Protein AF-A0A9P8SM44-F1 (afdb_monomer)

pLDDT: mean 72.27, std 15.94, range [39.41, 93.81]

Mean predicted aligned error: 20.96 Å

Solvent-accessible surface area (backbone atoms only — not comparable to full-atom values): 11708 Å² total; per-residue (Å²): 142,80,70,72,60,56,58,54,51,53,53,52,49,52,53,52,52,52,53,52,50,54,50,50,52,51,52,47,51,49,49,56,64,69,67,49,79,68,70,59,75,75,73,80,43,53,74,69,57,48,45,64,76,68,49,76,73,71,86,83,66,94,47,64,65,60,56,51,51,53,52,51,51,51,51,50,52,52,50,51,50,52,50,49,52,61,70,66,43,80,71,84,71,70,77,82,49,70,68,54,56,56,47,49,53,53,51,53,51,52,27,51,55,40,27,52,56,47,48,52,54,40,51,47,53,36,57,37,65,68,80,53,87,62,55,82,67,48,57,83,71,60,79,81,81,48,72,50,50,52,50,23,47,59,78,45,48,84,75,42,81,56,96,85,60,88,34,68,17,48,54,52,52,52,52,52,52,55,50,55,61,53,55,77,69,54,77,79,80,77,79,78,78,77,129

Sequence (195 aa):
MNTAKGVKDTKMEMRRKAGEIAKLMKKQLTKETLGKDIPAITESITPDMARVLHHGTPENSDNKTFQRAQQCLTSLQDLVRSYEILNQGSINTQEPTRTHWDQDEANLRALNESAMGVAFRILNGIVMPHANNGLVEDRAKTDGSSDIDTMATELLAEAKPQRGDVTWGMTARDIFRVLSGTVGLLPEAQQKSHG

Foldseek 3Di:
DDPVVVVVVVVVVVVVVVVVVVVVVVVVVCCVVVVDPVPDVVVVQPPVNVCVVPDPDPPDDPPPVVVVVVVVVVVVVVVVVVVVCVVPPPPPPDDDDVVNVVVVVVLVVLLVVLLVVLVVVQVCCQQAPPPCPPCNPCVVPPDDDDVSNVVSCVVCVVSHDDDPDDGPNNVVVVVVVVVVVVVVVDDDPPPPPDD

Structure (mmCIF, N/CA/C/O backbone):
data_AF-A0A9P8SM44-F1
#
_entry.id   AF-A0A9P8SM44-F1
#
loop_
_atom_site.group_PDB
_atom_site.id
_atom_site.type_symbol
_atom_site.label_atom_id
_atom_site.label_alt_id
_atom_site.label_comp_id
_atom_site.label_asym_id
_atom_site.label_entity_id
_atom_site.label_seq_id
_atom_site.pdbx_PDB_ins_code
_atom_site.Cartn_x
_atom_site.Cartn_y
_atom_site.Cartn_z
_atom_site.occupancy
_atom_site.B_iso_or_equiv
_atom_site.auth_seq_id
_atom_site.auth_comp_id
_atom_site.auth_asym_id
_atom_site.auth_atom_id
_atom_site.pdbx_PDB_model_num
ATOM 1 N N . MET A 1 1 ? 22.361 29.263 23.467 1.00 44.78 1 MET A N 1
ATOM 2 C CA . MET A 1 1 ? 21.159 29.539 24.291 1.00 44.78 1 MET A CA 1
ATOM 3 C C . MET A 1 1 ? 19.953 29.745 23.366 1.00 44.78 1 MET A C 1
ATOM 5 O O . MET A 1 1 ? 20.124 30.407 22.355 1.00 44.78 1 MET A O 1
ATOM 9 N N . ASN A 1 2 ? 18.777 29.199 23.733 1.00 46.44 2 ASN A N 1
ATOM 10 C CA . ASN A 1 2 ? 17.406 29.571 23.293 1.00 46.44 2 ASN A CA 1
ATOM 11 C C . ASN A 1 2 ? 16.624 28.793 22.195 1.00 46.44 2 ASN A C 1
ATOM 13 O O . ASN A 1 2 ? 15.627 29.322 21.720 1.00 46.44 2 ASN A O 1
ATOM 17 N N . THR A 1 3 ? 16.912 27.528 21.864 1.00 51.56 3 THR A N 1
ATOM 18 C CA . THR A 1 3 ? 15.988 26.710 21.020 1.00 51.56 3 THR A CA 1
ATOM 19 C C . THR A 1 3 ? 14.999 25.845 21.818 1.00 51.56 3 THR A C 1
ATOM 21 O O . THR A 1 3 ? 13.902 25.554 21.348 1.00 51.56 3 THR A O 1
ATOM 24 N N . ALA A 1 4 ? 15.322 25.494 23.068 1.00 53.66 4 ALA A N 1
ATOM 25 C CA . ALA A 1 4 ? 14.487 24.627 23.911 1.00 53.66 4 ALA A CA 1
ATOM 26 C C . ALA A 1 4 ? 13.224 25.306 24.491 1.00 53.66 4 ALA A C 1
ATOM 28 O O . ALA A 1 4 ? 12.281 24.612 24.873 1.00 53.66 4 ALA A O 1
ATOM 29 N N . LYS A 1 5 ? 13.177 26.648 24.548 1.00 55.47 5 LYS A N 1
ATOM 30 C CA . LYS A 1 5 ? 11.982 27.390 25.002 1.00 55.47 5 LYS A CA 1
ATOM 31 C C . LYS A 1 5 ? 10.835 27.287 23.986 1.00 55.47 5 LYS A C 1
ATOM 33 O O . LYS A 1 5 ? 9.723 26.956 24.376 1.00 55.47 5 LYS A O 1
ATOM 38 N N . GLY A 1 6 ? 11.132 27.418 22.689 1.00 68.94 6 GLY A N 1
ATOM 39 C CA . GLY A 1 6 ? 10.116 27.396 21.630 1.00 68.94 6 GLY A CA 1
ATOM 40 C C . GLY A 1 6 ? 9.327 26.086 21.559 1.00 68.94 6 GLY A C 1
ATOM 41 O O . GLY A 1 6 ? 8.103 26.111 21.551 1.00 68.94 6 GLY A O 1
ATOM 42 N N . VAL A 1 7 ? 10.003 24.932 21.605 1.00 71.69 7 VAL A N 1
ATOM 43 C CA . VAL A 1 7 ? 9.341 23.614 21.502 1.00 71.69 7 VAL A CA 1
ATOM 44 C C . VAL A 1 7 ? 8.398 23.349 22.681 1.00 71.69 7 VAL A C 1
ATOM 46 O O . VAL A 1 7 ? 7.312 22.790 22.507 1.00 71.69 7 VAL A O 1
ATOM 49 N N . LYS A 1 8 ? 8.789 23.763 23.894 1.00 78.94 8 LYS A N 1
ATOM 50 C CA . LYS A 1 8 ? 7.963 23.601 25.097 1.00 78.94 8 LYS A CA 1
ATOM 51 C C . LYS A 1 8 ? 6.698 24.457 25.019 1.00 78.94 8 LYS A C 1
ATOM 53 O O . LYS A 1 8 ? 5.621 23.969 25.365 1.00 78.94 8 LYS A O 1
ATOM 58 N N . ASP A 1 9 ? 6.828 25.678 24.514 1.00 79.12 9 ASP A N 1
ATOM 59 C CA . ASP A 1 9 ? 5.716 26.611 24.356 1.00 79.12 9 ASP A CA 1
ATOM 60 C C . ASP A 1 9 ? 4.758 26.139 23.248 1.00 79.12 9 ASP A C 1
ATOM 62 O O . ASP A 1 9 ? 3.546 26.086 23.461 1.00 79.12 9 ASP A O 1
ATOM 66 N N . THR A 1 10 ? 5.281 25.648 22.117 1.00 78.50 10 THR A N 1
ATOM 67 C CA . THR A 1 10 ? 4.465 25.053 21.042 1.00 78.50 10 THR A CA 1
ATOM 68 C C . THR A 1 10 ? 3.689 23.826 21.524 1.00 78.50 10 THR A C 1
ATOM 70 O O . THR A 1 10 ? 2.500 23.690 21.238 1.00 78.50 10 THR A O 1
ATOM 73 N N . LYS A 1 11 ? 4.321 22.945 22.310 1.00 81.31 11 LYS A N 1
ATOM 74 C CA . LYS A 1 11 ? 3.656 21.768 22.891 1.00 81.31 11 LYS A CA 1
ATOM 75 C C . LYS A 1 11 ? 2.534 22.157 23.857 1.00 81.31 11 LYS A C 1
ATOM 77 O O . LYS A 1 11 ? 1.502 21.485 23.901 1.00 81.31 11 LYS A O 1
ATOM 82 N N . MET A 1 12 ? 2.732 23.213 24.644 1.00 85.56 12 MET A N 1
ATOM 83 C CA . MET A 1 12 ? 1.716 23.710 25.572 1.00 85.56 12 MET A CA 1
ATOM 84 C C . MET A 1 12 ? 0.522 24.301 24.815 1.00 85.56 12 MET A C 1
ATOM 86 O O . MET A 1 12 ? -0.622 23.988 25.142 1.00 85.56 12 MET A O 1
ATOM 90 N N . GLU A 1 13 ? 0.787 25.058 23.752 1.00 84.19 13 GLU A N 1
ATOM 91 C CA . GLU A 1 13 ? -0.248 25.641 22.900 1.00 84.19 13 GLU A CA 1
ATOM 92 C C . GLU A 1 13 ? -1.048 24.571 22.144 1.00 84.19 13 GLU A C 1
ATOM 94 O O . GLU A 1 13 ? -2.277 24.626 22.110 1.00 84.19 13 GLU A O 1
ATOM 99 N N . MET A 1 14 ? -0.387 23.535 21.615 1.00 82.12 14 MET A N 1
ATOM 100 C CA . MET A 1 14 ? -1.076 22.399 20.990 1.00 82.12 14 MET A CA 1
ATOM 101 C C . MET A 1 14 ? -2.004 21.682 21.976 1.00 82.12 14 MET A C 1
ATOM 103 O O . MET A 1 14 ? -3.148 21.384 21.637 1.00 82.12 14 MET A O 1
ATOM 107 N N . ARG A 1 15 ? -1.556 21.453 23.218 1.00 84.88 15 ARG A N 1
ATOM 108 C CA . ARG A 1 15 ? -2.396 20.846 24.266 1.00 84.88 15 ARG A CA 1
ATOM 109 C C . ARG A 1 15 ? -3.587 21.723 24.635 1.00 84.88 15 ARG A C 1
ATOM 111 O O . ARG A 1 15 ? -4.684 21.204 24.827 1.00 84.88 15 ARG A O 1
ATOM 118 N N . ARG A 1 16 ? -3.385 23.041 24.708 1.00 88.62 16 ARG A N 1
ATOM 119 C CA . ARG A 1 16 ? -4.457 24.006 24.972 1.00 88.62 16 ARG A CA 1
ATOM 120 C C . ARG A 1 16 ? -5.516 23.950 23.870 1.00 88.62 16 ARG A C 1
ATOM 122 O O . ARG A 1 16 ? -6.691 23.765 24.176 1.00 88.62 16 ARG A O 1
ATOM 129 N N . LYS A 1 17 ? -5.094 24.009 22.602 1.00 85.88 17 LYS A N 1
ATOM 130 C CA . LYS A 1 17 ? -5.992 23.913 21.441 1.00 85.88 17 LYS A CA 1
ATOM 131 C C . LYS A 1 17 ? -6.727 22.575 21.376 1.00 85.88 17 LYS A C 1
ATOM 133 O O . LYS A 1 17 ? -7.930 22.563 21.141 1.00 85.88 17 LYS A O 1
ATOM 138 N N . ALA A 1 18 ? -6.046 21.462 21.651 1.00 83.50 18 ALA A N 1
ATOM 139 C CA . ALA A 1 18 ? -6.680 20.145 21.713 1.00 83.50 18 ALA A CA 1
ATOM 140 C C . ALA A 1 18 ? -7.780 20.090 22.790 1.00 83.50 18 ALA A C 1
ATOM 142 O O . ALA A 1 18 ? -8.871 19.582 22.539 1.00 83.50 18 ALA A O 1
ATOM 143 N N . GLY A 1 19 ? -7.536 20.684 23.965 1.00 88.38 19 GLY A N 1
ATOM 144 C CA . GLY A 1 19 ? -8.543 20.799 25.022 1.00 88.38 19 GLY A CA 1
ATOM 145 C C . GLY A 1 19 ? -9.743 21.673 24.636 1.00 88.38 19 GLY A C 1
ATOM 146 O O . GLY A 1 19 ? -10.875 21.365 25.010 1.00 88.38 19 GLY A O 1
ATOM 147 N N . GLU A 1 20 ? -9.526 22.745 23.872 1.00 87.06 20 GLU A N 1
ATOM 148 C CA . GLU A 1 20 ? -10.607 23.596 23.353 1.00 87.06 20 GLU A CA 1
ATOM 149 C C . GLU A 1 20 ? -11.452 22.876 22.298 1.00 87.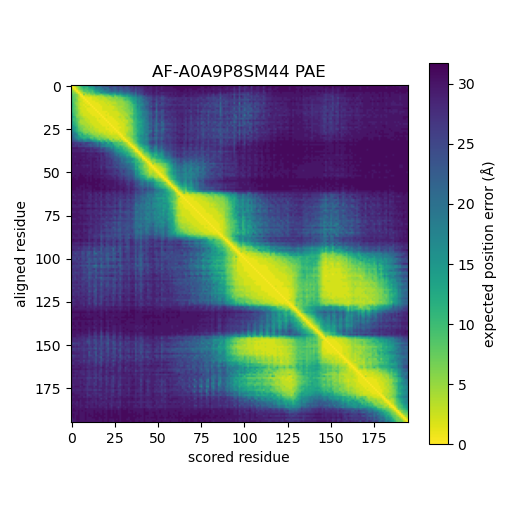06 20 GLU A C 1
ATOM 151 O O . GLU A 1 20 ? -12.681 22.936 22.361 1.00 87.06 20 GLU A O 1
ATOM 156 N N . ILE A 1 21 ? -10.818 22.125 21.394 1.00 86.50 21 ILE A N 1
ATOM 157 C CA . ILE A 1 21 ? -11.510 21.313 20.384 1.00 86.50 21 ILE A CA 1
ATOM 158 C C . ILE A 1 21 ? -12.330 20.207 21.054 1.00 86.50 21 ILE A C 1
ATOM 160 O O . ILE A 1 21 ? -13.501 20.040 20.724 1.00 86.50 21 ILE A O 1
ATOM 164 N N . ALA A 1 22 ? -11.776 19.515 22.055 1.00 83.38 22 ALA A N 1
ATOM 165 C CA . ALA A 1 22 ? -12.505 18.490 22.802 1.00 83.38 22 ALA A CA 1
ATOM 166 C C . ALA A 1 22 ? -13.748 19.063 23.509 1.00 83.38 22 ALA A C 1
ATOM 168 O O . ALA A 1 22 ? -14.818 18.452 23.507 1.00 83.38 22 ALA A O 1
ATOM 169 N N . LYS A 1 23 ? -13.643 20.276 24.072 1.00 86.94 23 LYS A N 1
ATOM 170 C CA . LYS A 1 23 ? -14.793 20.986 24.655 1.00 86.94 23 LYS A CA 1
ATOM 171 C C . LYS A 1 23 ? -15.819 21.384 23.595 1.00 86.94 23 LYS A C 1
ATOM 173 O O . LYS A 1 23 ? -17.015 21.265 23.856 1.00 86.94 23 LYS A O 1
ATOM 178 N N . LEU A 1 24 ? -15.377 21.837 22.421 1.00 84.12 24 LEU A N 1
ATOM 179 C CA . LEU A 1 24 ? -16.261 22.197 21.312 1.00 84.12 24 LEU A CA 1
ATOM 180 C C . LEU A 1 24 ? -17.019 20.973 20.787 1.00 84.12 24 LEU A C 1
ATOM 182 O O . LEU A 1 24 ? -18.237 21.039 20.651 1.00 84.12 24 LEU A O 1
ATOM 186 N N . MET A 1 25 ? -16.322 19.855 20.578 1.00 76.81 25 MET A N 1
ATOM 187 C CA . MET A 1 25 ? -16.913 18.581 20.164 1.00 76.81 25 MET A CA 1
ATOM 188 C C . MET A 1 25 ? -17.924 18.084 21.190 1.00 76.81 25 MET A C 1
ATOM 190 O O . MET A 1 25 ? -19.043 17.749 20.825 1.00 76.81 25 MET A O 1
ATOM 194 N N . LYS A 1 26 ? -17.591 18.125 22.486 1.00 77.69 26 LYS A N 1
ATOM 195 C CA . LYS A 1 26 ? -18.534 17.738 23.542 1.00 77.69 26 LYS A CA 1
ATOM 196 C C . LYS A 1 26 ? -19.765 18.645 23.572 1.00 77.69 26 LYS A C 1
ATOM 198 O O . LYS A 1 26 ? -20.863 18.147 23.777 1.00 77.69 26 LYS A O 1
ATOM 203 N N . LYS A 1 27 ? -19.593 19.954 23.346 1.00 79.00 27 LYS A N 1
ATOM 204 C CA . LYS A 1 27 ? -20.690 20.934 23.282 1.00 79.00 27 LYS A CA 1
ATOM 205 C C . LYS A 1 27 ? -21.557 20.759 22.033 1.00 79.00 27 LYS A C 1
ATOM 207 O O . LYS A 1 27 ? -22.760 20.981 22.108 1.00 79.00 27 LYS A O 1
ATOM 212 N N . GLN A 1 28 ? -20.971 20.383 20.896 1.00 73.81 28 GLN A N 1
ATOM 213 C CA . GLN A 1 28 ? -21.723 20.032 19.691 1.00 73.81 28 GLN A CA 1
ATOM 214 C C . GLN A 1 28 ? -22.470 18.716 19.881 1.00 73.81 28 GLN A C 1
ATOM 216 O O . GLN A 1 28 ? -23.663 18.688 19.619 1.00 73.81 28 GLN A O 1
ATOM 221 N N . LEU A 1 29 ? -21.826 17.693 20.445 1.00 67.31 29 LEU A N 1
ATOM 222 C CA . LEU A 1 29 ? -22.451 16.406 20.735 1.00 67.31 29 LEU A CA 1
ATOM 223 C C . LEU A 1 29 ? -23.635 16.560 21.693 1.00 67.31 29 LEU A C 1
ATOM 225 O O . LEU A 1 29 ? -24.695 16.012 21.419 1.00 67.31 29 LEU A O 1
ATOM 229 N N . THR A 1 30 ? -23.505 17.343 22.774 1.00 64.75 30 THR A N 1
ATOM 230 C CA . THR A 1 30 ? -24.636 17.632 23.675 1.00 64.75 30 THR A CA 1
ATOM 231 C C . THR A 1 30 ? -25.697 18.512 23.030 1.00 64.75 30 THR A C 1
ATOM 233 O O . THR A 1 30 ? -26.875 18.301 23.277 1.00 64.75 30 THR A O 1
ATOM 236 N N . LYS A 1 31 ? -25.332 19.468 22.168 1.00 64.75 31 LYS A N 1
ATOM 237 C CA . LYS A 1 31 ? -26.315 20.260 21.410 1.00 64.75 31 LYS A CA 1
ATOM 238 C C . LYS A 1 31 ? -27.067 19.411 20.376 1.00 64.75 31 LYS A C 1
ATOM 240 O O . LYS A 1 31 ? -28.236 19.670 20.124 1.00 64.75 31 LYS A O 1
ATOM 245 N N . GLU A 1 32 ? -26.418 18.412 19.792 1.00 57.28 32 GLU A N 1
ATOM 246 C CA . GLU A 1 32 ? -26.996 17.516 18.790 1.00 57.28 32 GLU A CA 1
ATOM 247 C C . GLU A 1 32 ? -27.838 16.402 19.433 1.00 57.28 32 GLU A C 1
ATOM 249 O O . GLU A 1 32 ? -28.886 16.053 18.900 1.00 57.28 32 GLU A O 1
ATOM 254 N N . THR A 1 33 ? -27.454 15.930 20.627 1.00 53.88 33 THR A N 1
ATOM 255 C CA . THR A 1 33 ? -28.252 14.984 21.436 1.00 53.88 33 THR A CA 1
ATOM 256 C C . THR A 1 33 ? -29.394 15.639 22.215 1.00 53.88 33 THR A C 1
ATOM 258 O O . THR A 1 33 ? -30.367 14.959 22.505 1.00 53.88 33 THR A O 1
ATOM 261 N N . LEU A 1 34 ? -29.322 16.940 22.526 1.00 50.03 34 LEU A N 1
ATOM 262 C CA . LEU A 1 34 ? -30.384 17.674 23.239 1.00 50.03 34 LEU A CA 1
ATOM 263 C C . LEU A 1 34 ? -31.261 18.543 22.312 1.00 50.03 34 LEU A C 1
ATOM 265 O O . LEU A 1 34 ? -32.255 19.101 22.758 1.00 50.03 34 LEU A O 1
ATOM 269 N N . GLY A 1 35 ? -30.877 18.710 21.041 1.00 44.81 35 GLY A N 1
ATOM 270 C CA . GLY A 1 35 ? -31.592 19.528 20.047 1.00 44.81 35 GLY A CA 1
ATOM 271 C C . GLY A 1 35 ? -32.369 18.731 18.998 1.00 44.81 35 GLY A C 1
ATOM 272 O O . GLY A 1 35 ? -33.095 19.318 18.200 1.00 44.81 35 GLY A O 1
ATOM 273 N N . LYS A 1 36 ? -32.224 17.405 18.990 1.00 44.47 36 LYS A N 1
ATOM 274 C CA . LYS A 1 36 ? -33.153 16.498 18.325 1.00 44.47 36 LYS A CA 1
ATOM 275 C C . LYS A 1 36 ? -33.969 15.824 19.417 1.00 44.47 36 LYS A C 1
ATOM 277 O O . LYS A 1 36 ? -33.656 14.713 19.832 1.00 44.47 36 LYS A O 1
ATOM 282 N N . ASP A 1 37 ? -35.054 16.481 19.818 1.00 47.81 37 ASP A N 1
ATOM 283 C CA . ASP A 1 37 ? -36.292 15.727 19.980 1.00 47.81 37 ASP A CA 1
ATOM 284 C C . ASP A 1 37 ? -36.475 15.007 18.644 1.00 47.81 37 ASP A C 1
ATOM 286 O O . ASP A 1 37 ? -36.885 15.598 17.648 1.00 47.81 37 ASP A O 1
ATOM 290 N N . ILE A 1 38 ? -35.990 13.770 18.562 1.00 44.72 38 ILE A N 1
ATOM 291 C CA . ILE A 1 38 ? -36.446 12.839 17.549 1.00 44.72 38 ILE A CA 1
ATOM 292 C C . ILE A 1 38 ? -37.860 12.557 18.036 1.00 44.72 38 ILE A C 1
ATOM 294 O O . ILE A 1 38 ? -37.986 11.831 19.028 1.00 44.72 38 ILE A O 1
ATOM 298 N N . PRO A 1 39 ? -38.915 13.161 17.448 1.00 39.41 39 PRO A N 1
ATOM 299 C CA . PRO A 1 39 ? -40.246 12.693 17.765 1.00 39.41 39 PRO A CA 1
ATOM 300 C C . PRO A 1 39 ? -40.202 11.200 17.481 1.00 39.41 39 PRO A C 1
ATOM 302 O O . PRO A 1 39 ? -39.697 10.774 16.431 1.00 39.41 39 PRO A O 1
ATOM 305 N N . A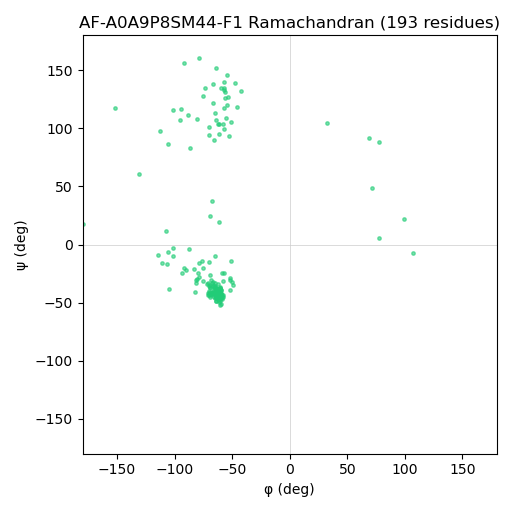LA A 1 40 ? -40.610 10.406 18.469 1.00 44.09 40 ALA A N 1
ATOM 306 C CA . ALA A 1 40 ? -40.750 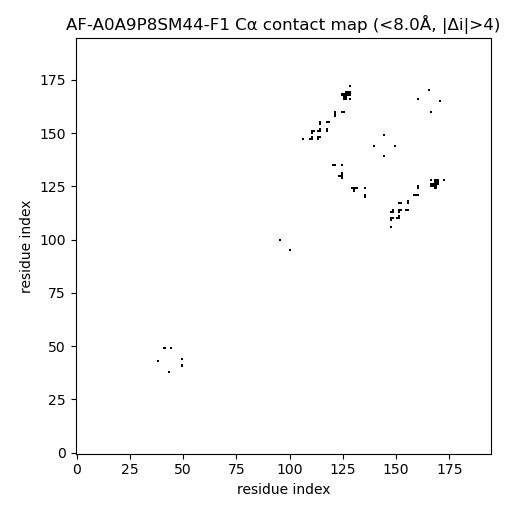8.977 18.292 1.00 44.09 40 ALA A CA 1
ATOM 307 C C . ALA A 1 40 ? -41.407 8.763 16.924 1.00 44.09 40 ALA A C 1
ATOM 309 O O . ALA A 1 40 ? -42.367 9.457 16.589 1.00 44.09 40 ALA A O 1
ATOM 310 N N . ILE A 1 41 ? -40.857 7.865 16.102 1.00 46.88 41 ILE A N 1
ATOM 311 C CA . ILE A 1 41 ? -41.288 7.625 14.708 1.00 46.88 41 ILE A CA 1
ATOM 312 C C . ILE A 1 41 ? -42.815 7.388 14.608 1.00 46.88 41 ILE A C 1
ATOM 314 O O . ILE A 1 41 ? -43.410 7.496 13.545 1.00 46.88 41 ILE A O 1
ATOM 318 N N . THR A 1 42 ? -43.476 7.141 15.736 1.00 48.25 42 THR A N 1
ATOM 319 C CA . THR A 1 42 ? -44.924 7.137 15.926 1.00 48.25 42 THR A CA 1
ATOM 320 C C . THR A 1 42 ? -45.651 8.451 15.600 1.00 48.25 42 THR A C 1
ATOM 322 O O . THR A 1 42 ? -46.833 8.381 15.291 1.00 48.25 42 THR A O 1
ATOM 325 N N . GLU A 1 43 ? -45.012 9.627 15.648 1.00 46.56 43 GLU A N 1
ATOM 326 C CA . GLU A 1 43 ? -45.670 10.919 15.351 1.00 46.56 43 GLU A CA 1
ATOM 327 C C . GLU A 1 43 ? -45.555 11.352 13.881 1.00 46.56 43 GLU A C 1
ATOM 329 O O . GLU A 1 43 ? -46.350 12.162 13.408 1.00 46.56 43 GLU A O 1
ATOM 334 N N . SER A 1 44 ? -44.591 10.809 13.132 1.00 48.97 44 SER A N 1
ATOM 335 C CA . SER A 1 44 ? -44.412 11.104 11.701 1.00 48.97 44 SER A CA 1
ATOM 336 C C . SER A 1 44 ? -45.243 10.201 10.787 1.00 48.97 44 SER A C 1
ATOM 338 O O . SER A 1 44 ? -45.278 10.396 9.570 1.00 48.97 44 SER A O 1
ATOM 340 N N . ILE A 1 45 ? -45.945 9.231 11.369 1.00 54.00 45 ILE A N 1
ATOM 341 C CA . ILE A 1 45 ? -46.863 8.340 10.675 1.00 54.00 45 ILE A CA 1
ATOM 342 C C . ILE A 1 45 ? -48.257 8.956 10.801 1.00 54.00 45 ILE A C 1
ATOM 344 O O . ILE A 1 45 ? -48.790 9.106 11.898 1.00 54.00 45 ILE A O 1
ATOM 348 N N . THR A 1 46 ? -48.861 9.336 9.672 1.00 60.12 46 THR A N 1
ATOM 349 C CA . THR A 1 46 ? -50.242 9.840 9.663 1.00 60.12 46 THR A CA 1
ATOM 350 C C . THR A 1 46 ? -51.164 8.814 10.335 1.00 60.12 46 THR A C 1
ATOM 352 O O . THR A 1 46 ? -50.941 7.612 10.173 1.00 60.12 46 THR A O 1
ATOM 355 N N . PRO A 1 47 ? -52.226 9.234 11.049 1.00 55.97 47 PRO A N 1
ATOM 356 C CA . PRO A 1 47 ? -53.141 8.312 11.731 1.00 55.97 47 PRO A CA 1
ATOM 357 C C . PRO A 1 47 ? -53.683 7.197 10.820 1.00 55.97 47 PRO A C 1
ATOM 359 O O . PRO A 1 47 ? -53.934 6.088 11.285 1.00 55.97 47 PRO A O 1
ATOM 362 N N . ASP A 1 48 ? -53.794 7.458 9.514 1.00 51.97 48 ASP A N 1
ATOM 363 C CA . ASP A 1 48 ? -54.141 6.459 8.497 1.00 51.97 48 ASP A CA 1
ATOM 36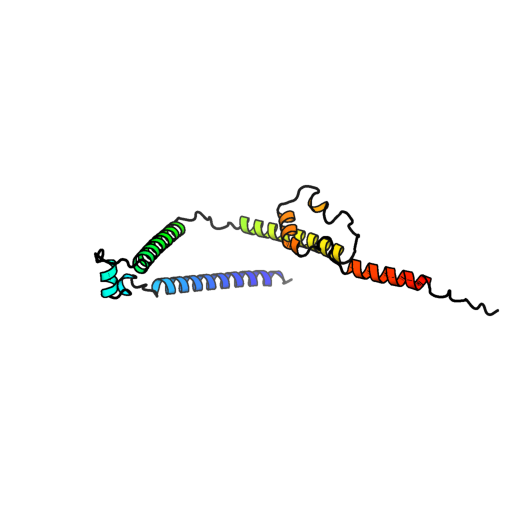4 C C . ASP A 1 48 ? -53.039 5.420 8.243 1.00 51.97 48 ASP A C 1
ATOM 366 O O . ASP A 1 48 ? -53.325 4.231 8.134 1.00 51.97 48 ASP A O 1
ATOM 370 N N . MET A 1 49 ? -51.769 5.822 8.209 1.00 55.19 49 MET A N 1
ATOM 371 C CA . MET A 1 49 ? -50.647 4.890 8.064 1.00 55.19 49 MET A CA 1
ATOM 372 C C . MET A 1 49 ? -50.432 4.059 9.340 1.00 55.19 49 MET A C 1
ATOM 374 O O . MET A 1 49 ? -50.095 2.879 9.260 1.00 55.19 49 MET A O 1
ATOM 378 N N . ALA A 1 50 ? -50.706 4.634 10.516 1.00 55.97 50 ALA A N 1
ATOM 379 C CA . ALA A 1 50 ? -50.685 3.907 11.785 1.00 55.97 50 ALA A CA 1
ATOM 380 C C . ALA A 1 50 ? -51.809 2.860 11.844 1.00 55.97 50 ALA A C 1
ATOM 382 O O . ALA A 1 50 ? -51.608 1.752 12.341 1.00 55.97 50 ALA A O 1
ATOM 383 N N . ARG A 1 51 ? -52.977 3.166 11.264 1.00 53.09 51 ARG A N 1
ATOM 384 C CA . ARG A 1 51 ? -54.077 2.204 11.110 1.00 53.09 51 ARG A CA 1
ATOM 385 C C . ARG A 1 51 ? -53.709 1.033 10.202 1.00 53.09 51 ARG A C 1
ATOM 387 O O . ARG A 1 51 ? -54.066 -0.087 10.537 1.00 53.09 51 ARG A O 1
ATOM 394 N N . VAL A 1 52 ? -52.946 1.246 9.129 1.00 55.75 52 VAL A N 1
ATOM 395 C CA . VAL A 1 52 ? -52.453 0.153 8.261 1.00 55.75 52 VAL A CA 1
ATOM 396 C C . VAL A 1 52 ? -51.427 -0.740 8.974 1.00 55.75 52 VAL A C 1
ATOM 398 O O . VAL A 1 52 ? -51.365 -1.935 8.708 1.00 55.75 52 VAL A O 1
ATOM 401 N N . LEU A 1 53 ? -50.646 -0.186 9.904 1.00 54.38 53 LEU A N 1
ATOM 402 C CA . LEU A 1 53 ? -49.682 -0.950 10.705 1.00 54.38 53 LEU A CA 1
ATOM 403 C C . LEU A 1 53 ? -50.333 -1.722 11.867 1.00 54.38 53 LEU A C 1
ATOM 405 O O . LEU A 1 53 ? -49.802 -2.751 12.283 1.00 54.38 53 LEU A O 1
ATOM 409 N N . HIS A 1 54 ? -51.465 -1.238 12.394 1.00 50.44 54 HIS A N 1
ATOM 410 C CA . HIS A 1 54 ? -52.135 -1.804 13.572 1.00 50.44 54 HIS A CA 1
ATOM 411 C C . HIS A 1 54 ? -53.423 -2.588 13.278 1.00 50.44 54 HIS A C 1
ATOM 413 O O . HIS A 1 54 ? -53.866 -3.353 14.135 1.00 50.44 54 HIS A O 1
ATOM 419 N N . HIS A 1 55 ? -54.034 -2.447 12.099 1.00 45.03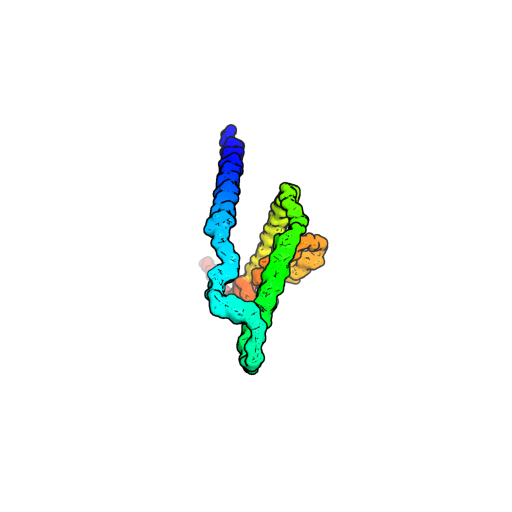 55 HIS A N 1
ATOM 420 C CA . HIS A 1 55 ? -55.083 -3.361 11.653 1.00 45.03 55 HIS A CA 1
ATOM 421 C C . HIS A 1 55 ? -54.463 -4.540 10.920 1.00 45.03 55 HIS A C 1
ATOM 423 O O . HIS A 1 55 ? -53.913 -4.412 9.828 1.00 45.03 55 HIS A O 1
ATOM 429 N N . GLY A 1 56 ? -54.567 -5.703 11.564 1.00 48.69 56 GLY A N 1
ATOM 430 C CA . GLY A 1 56 ? -54.299 -6.983 10.940 1.00 48.69 56 GLY A CA 1
ATOM 431 C C . GLY A 1 56 ? -55.001 -7.087 9.591 1.00 48.69 56 GLY A C 1
ATOM 432 O O . GLY A 1 56 ? -56.137 -6.647 9.441 1.00 48.69 56 GLY A O 1
ATOM 433 N N . THR A 1 57 ? -54.259 -7.652 8.638 1.00 50.38 57 THR A N 1
ATOM 434 C CA . THR A 1 57 ? -54.739 -8.325 7.427 1.00 50.38 57 THR A CA 1
ATOM 435 C C . THR A 1 57 ? -56.038 -7.777 6.832 1.00 50.38 57 THR A C 1
ATOM 437 O O . THR A 1 57 ? -57.116 -8.168 7.286 1.00 50.38 57 THR A O 1
ATOM 440 N N . PRO A 1 58 ? -55.988 -7.023 5.718 1.00 47.75 58 PRO A N 1
ATOM 441 C CA . PRO A 1 58 ? -57.080 -7.136 4.772 1.00 47.75 58 PRO A CA 1
ATOM 442 C C . PRO A 1 58 ? -57.085 -8.590 4.276 1.00 47.75 58 PRO A C 1
ATOM 444 O O . PRO A 1 58 ? -56.218 -9.007 3.503 1.00 47.75 58 PRO A O 1
ATOM 447 N N . GLU A 1 59 ? -58.033 -9.389 4.776 1.00 53.59 59 GLU A N 1
ATOM 448 C CA . GLU A 1 59 ? -58.541 -10.542 4.035 1.00 53.59 59 GLU A CA 1
ATOM 449 C C . GLU A 1 59 ? -58.803 -10.051 2.603 1.00 53.59 59 GLU A C 1
ATOM 451 O O . GLU A 1 59 ? -59.571 -9.115 2.406 1.00 53.59 59 GLU A O 1
ATOM 456 N N . ASN A 1 60 ? -58.105 -10.636 1.627 1.00 56.75 60 ASN A N 1
ATOM 457 C CA . ASN A 1 60 ? -57.892 -10.159 0.252 1.00 56.75 60 ASN A CA 1
ATOM 458 C C . ASN A 1 60 ? -56.863 -9.036 0.059 1.00 56.75 60 ASN A C 1
ATOM 460 O O . ASN A 1 60 ? -57.206 -7.878 -0.167 1.00 56.75 60 ASN A O 1
ATOM 464 N N . SER A 1 61 ? -55.594 -9.415 -0.120 1.00 51.69 61 SER A N 1
ATOM 465 C CA . SER A 1 61 ? -54.858 -8.864 -1.261 1.00 51.69 61 SER A CA 1
ATOM 466 C C . SER A 1 61 ? -53.771 -9.821 -1.746 1.00 51.69 61 SER A C 1
ATOM 468 O O . SER A 1 61 ? -52.788 -10.095 -1.064 1.00 51.69 61 SER A O 1
ATOM 470 N N . ASP A 1 62 ? -53.913 -10.264 -2.991 1.00 60.28 62 ASP A N 1
ATOM 471 C CA . ASP A 1 62 ? -52.883 -10.928 -3.803 1.00 60.28 62 ASP A CA 1
ATOM 472 C C . ASP A 1 62 ? -51.748 -9.943 -4.194 1.00 60.28 62 ASP A C 1
ATOM 474 O O . ASP A 1 62 ? -51.070 -10.066 -5.218 1.00 60.28 62 ASP A O 1
ATOM 478 N N . ASN A 1 63 ? -51.561 -8.881 -3.400 1.00 71.69 63 ASN A N 1
ATOM 479 C CA . ASN A 1 63 ? -50.641 -7.795 -3.680 1.00 71.69 63 ASN A CA 1
ATOM 480 C C . ASN A 1 63 ? -49.255 -8.158 -3.145 1.00 71.69 63 ASN A C 1
ATOM 482 O O . ASN A 1 63 ? -48.833 -7.765 -2.054 1.00 71.69 63 ASN A O 1
ATOM 486 N N . LYS A 1 64 ? -48.533 -8.919 -3.968 1.00 78.06 64 LYS A N 1
ATOM 487 C CA . LYS A 1 64 ? -47.151 -9.353 -3.720 1.00 78.06 64 LYS A CA 1
ATOM 488 C C . LYS A 1 64 ? -46.216 -8.189 -3.379 1.00 78.06 64 LYS A C 1
ATOM 490 O O . LYS A 1 64 ? -45.264 -8.376 -2.626 1.00 78.06 64 LYS A O 1
ATOM 495 N N . THR A 1 65 ? -46.480 -6.990 -3.900 1.00 77.75 65 THR A N 1
ATOM 496 C CA . THR A 1 65 ? -45.682 -5.790 -3.616 1.00 77.75 65 THR A CA 1
ATOM 497 C C . THR A 1 65 ? -45.854 -5.336 -2.169 1.00 77.75 65 THR A C 1
ATOM 499 O O . THR A 1 65 ? -44.860 -5.034 -1.513 1.00 77.75 65 THR A O 1
ATOM 502 N N . PHE A 1 66 ? -47.082 -5.352 -1.643 1.00 77.19 66 PHE A N 1
ATOM 503 C CA . PHE A 1 66 ? -47.361 -4.989 -0.251 1.00 77.19 66 PHE A CA 1
ATOM 504 C C . PHE A 1 66 ? -46.727 -5.982 0.733 1.00 77.19 66 PHE A C 1
ATOM 506 O O . PHE A 1 66 ? -46.032 -5.573 1.661 1.00 77.19 66 PHE A O 1
ATOM 513 N N . GLN A 1 67 ? -46.859 -7.287 0.473 1.00 78.19 67 GLN A N 1
ATOM 514 C CA . GLN A 1 67 ? -46.225 -8.325 1.298 1.00 78.19 67 GLN A CA 1
ATOM 515 C C . GLN A 1 67 ? -44.695 -8.210 1.296 1.00 78.19 67 GLN A C 1
ATOM 517 O O . GLN A 1 67 ? -44.054 -8.330 2.339 1.00 78.19 67 GLN A O 1
ATOM 522 N N . ARG A 1 68 ? -44.097 -7.923 0.134 1.00 79.00 68 ARG A N 1
ATOM 523 C CA . ARG A 1 68 ? -42.646 -7.745 0.003 1.00 79.00 68 ARG A CA 1
ATOM 524 C C . ARG A 1 68 ? -42.152 -6.476 0.695 1.00 79.00 68 ARG A C 1
ATOM 526 O O . ARG A 1 68 ? -41.081 -6.495 1.295 1.00 79.00 68 ARG A O 1
ATOM 533 N N . ALA A 1 69 ? -42.931 -5.396 0.649 1.00 78.25 69 ALA A N 1
ATOM 534 C CA . ALA A 1 69 ? -42.639 -4.173 1.393 1.00 78.25 69 ALA A CA 1
ATOM 535 C C . ALA A 1 69 ? -42.693 -4.416 2.909 1.00 78.25 69 ALA A C 1
ATOM 537 O O . ALA A 1 69 ? -41.792 -3.987 3.626 1.00 78.25 69 ALA A O 1
ATOM 538 N N . GLN A 1 70 ? -43.687 -5.170 3.386 1.00 82.75 70 GLN A N 1
ATOM 539 C CA . GLN A 1 70 ? -43.811 -5.529 4.798 1.00 82.75 70 GLN A CA 1
ATOM 540 C C . GLN A 1 70 ? -42.643 -6.406 5.267 1.00 82.75 70 GLN A C 1
ATOM 542 O O . GLN A 1 70 ? -42.029 -6.103 6.285 1.00 82.75 70 GLN A O 1
ATOM 547 N N . GLN A 1 71 ? -42.265 -7.426 4.489 1.00 85.56 71 GLN A N 1
ATOM 548 C CA . GLN A 1 71 ? -41.084 -8.250 4.772 1.00 85.56 71 GLN A CA 1
ATOM 549 C C . GLN A 1 71 ? -39.796 -7.419 4.814 1.00 85.56 71 GLN A C 1
ATOM 551 O O . GLN A 1 71 ? -38.987 -7.594 5.720 1.00 85.56 71 GLN A O 1
ATOM 556 N N . CYS A 1 72 ? -39.623 -6.483 3.875 1.00 87.06 72 CYS A N 1
ATOM 557 C CA . CYS A 1 72 ? -38.465 -5.591 3.838 1.00 87.06 72 CYS A CA 1
ATOM 558 C C . CYS A 1 72 ? -38.393 -4.693 5.084 1.00 87.06 72 CYS A C 1
ATOM 560 O O . CYS A 1 72 ? -37.324 -4.533 5.670 1.00 87.06 72 CYS A O 1
ATOM 562 N N . LEU A 1 73 ? -39.535 -4.159 5.531 1.00 90.75 73 LEU A N 1
ATOM 563 C CA . LEU A 1 73 ? -39.617 -3.369 6.761 1.00 90.75 73 LEU A CA 1
ATOM 564 C C . LEU A 1 73 ? -39.257 -4.199 7.994 1.00 90.75 73 LEU A C 1
ATOM 566 O O . LEU A 1 73 ? -38.498 -3.724 8.835 1.00 90.75 73 LEU A O 1
ATOM 570 N N . THR A 1 74 ? -39.740 -5.439 8.084 1.00 90.44 74 THR A N 1
ATOM 571 C CA . THR A 1 74 ? -39.369 -6.350 9.174 1.00 90.44 74 THR A CA 1
ATOM 572 C C . THR A 1 74 ? -37.869 -6.651 9.157 1.00 90.44 74 THR A C 1
ATOM 574 O O . THR A 1 74 ? -37.209 -6.510 10.181 1.00 90.44 74 THR A O 1
ATOM 577 N N . SER A 1 75 ? -37.294 -6.961 7.989 1.00 89.94 75 SER A N 1
ATOM 578 C CA . SER A 1 75 ? -35.849 -7.194 7.856 1.00 89.94 75 SER A CA 1
ATOM 579 C C . SER A 1 75 ? -35.014 -5.968 8.229 1.00 89.94 75 SER A C 1
ATOM 581 O O . SER A 1 75 ? -33.964 -6.108 8.852 1.00 89.94 75 SER A O 1
ATOM 583 N N . LEU A 1 76 ? -35.474 -4.762 7.883 1.00 91.25 76 LEU A N 1
ATOM 584 C CA . LEU A 1 76 ? -34.804 -3.522 8.267 1.00 91.25 76 LEU A CA 1
ATOM 585 C C . LEU A 1 76 ? -34.856 -3.304 9.783 1.00 91.25 76 LEU A C 1
ATOM 587 O O . LEU A 1 76 ? -33.850 -2.929 10.377 1.00 91.25 76 LEU A O 1
ATOM 591 N N . GLN A 1 77 ? -36.003 -3.554 10.415 1.00 90.75 77 GLN A N 1
ATOM 592 C CA . GLN A 1 77 ? -36.149 -3.441 11.868 1.00 90.75 77 GLN A CA 1
ATOM 593 C C . GLN A 1 77 ? -35.240 -4.425 12.608 1.00 90.75 77 GLN A C 1
ATOM 595 O O . GLN A 1 77 ? -34.599 -4.042 13.587 1.00 90.75 77 GLN A O 1
ATOM 600 N N . ASP A 1 78 ? -35.137 -5.661 12.122 1.00 91.38 78 ASP A N 1
ATOM 601 C CA . ASP A 1 78 ? -34.235 -6.656 12.696 1.00 91.38 78 ASP A CA 1
ATOM 602 C C . ASP A 1 78 ? -32.766 -6.262 12.503 1.00 91.38 78 ASP A C 1
ATOM 604 O O . ASP A 1 78 ? -31.989 -6.342 13.453 1.00 91.38 78 ASP A O 1
ATOM 608 N N . LEU A 1 79 ? -32.393 -5.740 11.329 1.00 92.38 79 LEU A N 1
ATOM 609 C CA . LEU A 1 79 ? -31.040 -5.242 11.067 1.00 92.38 79 LEU A CA 1
ATOM 610 C C . LEU A 1 79 ? -30.666 -4.074 11.990 1.00 92.38 79 LEU A C 1
ATOM 612 O O . LEU A 1 79 ? -29.573 -4.059 12.556 1.00 92.38 79 LEU A O 1
ATOM 616 N N . VAL A 1 80 ? -31.574 -3.110 12.163 1.00 90.88 80 VAL A N 1
ATOM 617 C CA . VAL A 1 80 ? -31.378 -1.971 13.071 1.00 90.88 80 VAL A CA 1
ATOM 618 C C . VAL A 1 80 ? -31.222 -2.460 14.507 1.00 90.88 80 VAL A C 1
ATOM 620 O O . VAL A 1 80 ? -30.300 -2.028 15.193 1.00 90.88 80 VAL A O 1
ATOM 623 N N . ARG A 1 81 ? -32.049 -3.417 14.942 1.00 87.75 81 ARG A N 1
ATOM 624 C CA . ARG A 1 81 ? -31.944 -4.016 16.277 1.00 87.75 81 ARG A CA 1
ATOM 625 C C . ARG A 1 81 ? -30.617 -4.754 16.464 1.00 87.75 81 ARG A C 1
ATOM 627 O O . ARG A 1 81 ? -29.987 -4.607 17.505 1.00 87.75 81 ARG A O 1
ATOM 634 N N . SER A 1 82 ? -30.159 -5.519 15.473 1.00 86.56 82 SER A N 1
ATOM 635 C CA . SER A 1 82 ? -28.854 -6.191 15.522 1.00 86.56 82 SER A CA 1
ATOM 636 C C . SER A 1 82 ? -27.695 -5.199 15.594 1.00 86.56 82 SER A C 1
ATOM 638 O O . SER A 1 82 ? -26.765 -5.411 16.369 1.00 86.56 82 SER A O 1
ATOM 640 N N . TYR A 1 83 ? -27.758 -4.106 14.831 1.00 85.81 83 TYR A N 1
ATOM 641 C CA . TYR A 1 83 ? -26.760 -3.040 14.894 1.00 85.81 83 TYR A CA 1
ATOM 642 C C . TYR A 1 83 ? -26.764 -2.347 16.258 1.00 85.81 83 TYR A C 1
ATOM 644 O O . TYR A 1 83 ? -25.709 -2.101 16.831 1.00 85.81 83 TYR A O 1
ATOM 652 N N . GLU A 1 84 ? -27.944 -2.066 16.804 1.00 84.00 84 GLU A N 1
ATOM 653 C CA . GLU A 1 84 ? -28.090 -1.449 18.115 1.00 84.00 84 GLU A CA 1
ATOM 654 C C . GLU A 1 84 ? -27.546 -2.354 19.226 1.00 84.00 84 GLU A C 1
ATOM 656 O O . GLU A 1 84 ? -26.789 -1.878 20.063 1.00 84.00 84 GLU A O 1
ATOM 661 N N . ILE A 1 85 ? -27.816 -3.662 19.184 1.00 84.62 85 ILE A N 1
ATOM 662 C CA . ILE A 1 85 ? -27.222 -4.643 20.108 1.00 84.62 85 ILE A CA 1
ATOM 663 C C . ILE A 1 85 ? -25.695 -4.672 19.970 1.00 84.62 85 ILE A C 1
ATOM 665 O O . ILE A 1 85 ? -24.990 -4.694 20.976 1.00 84.62 85 ILE A O 1
ATOM 669 N N . LEU A 1 86 ? -25.171 -4.648 18.742 1.00 80.62 86 LEU A N 1
ATOM 670 C CA . LEU A 1 86 ? -23.728 -4.640 18.492 1.00 80.62 86 LEU A CA 1
ATOM 671 C C . LEU A 1 86 ? -23.061 -3.353 19.000 1.00 80.62 86 LEU A C 1
ATOM 673 O O . LEU A 1 86 ? -21.959 -3.403 19.534 1.00 80.62 86 LEU A O 1
ATOM 677 N N . ASN A 1 87 ? -23.738 -2.215 18.855 1.00 75.69 87 ASN A N 1
ATOM 678 C CA . ASN A 1 87 ? -23.249 -0.901 19.264 1.00 75.69 87 ASN A CA 1
ATOM 679 C C . ASN A 1 87 ? -23.425 -0.634 20.772 1.00 75.69 87 ASN A C 1
ATOM 681 O O . ASN A 1 87 ? -22.648 0.112 21.360 1.00 75.69 87 ASN A O 1
ATOM 685 N N . GLN A 1 88 ? -24.445 -1.224 21.401 1.00 72.12 88 GLN A N 1
ATOM 686 C CA . GLN A 1 88 ? -24.668 -1.184 22.852 1.00 72.12 88 GLN A CA 1
ATOM 687 C C . GLN A 1 88 ? -23.843 -2.236 23.599 1.00 72.12 88 GLN A C 1
ATOM 689 O O . GLN A 1 88 ? -23.609 -2.092 24.801 1.00 72.12 88 GLN A O 1
ATOM 694 N N . GLY A 1 89 ? -23.395 -3.288 22.907 1.00 69.12 89 GLY A N 1
ATOM 695 C CA . GLY A 1 89 ? -22.392 -4.202 23.422 1.00 69.12 89 GLY A CA 1
ATOM 696 C C . GLY A 1 89 ? -21.175 -3.388 23.828 1.00 69.12 89 GLY A C 1
ATOM 697 O O . GLY A 1 89 ? -20.602 -2.682 23.003 1.00 69.12 89 GLY A O 1
ATOM 698 N N . SER A 1 90 ? -20.802 -3.445 25.108 1.00 57.44 90 SER A N 1
ATOM 699 C CA . SER A 1 90 ? -19.581 -2.810 25.585 1.00 57.44 90 SER A CA 1
ATOM 700 C C . SER A 1 90 ? -18.426 -3.390 24.782 1.00 57.44 90 SER A C 1
ATOM 702 O O . SER A 1 90 ? -17.972 -4.510 25.040 1.00 57.44 90 SER A O 1
ATOM 704 N N . ILE A 1 91 ? -17.975 -2.654 23.774 1.00 60.88 91 ILE A N 1
ATOM 705 C CA . ILE A 1 91 ? -16.745 -2.984 23.094 1.00 60.88 91 ILE A CA 1
ATOM 706 C C . ILE A 1 91 ? -15.696 -2.801 24.189 1.00 60.88 91 ILE A C 1
ATOM 708 O O . ILE A 1 91 ? -15.419 -1.680 24.612 1.00 60.88 91 ILE A O 1
ATOM 712 N N . ASN A 1 92 ? -15.157 -3.908 24.706 1.00 59.31 92 ASN A N 1
ATOM 713 C CA . ASN A 1 92 ? -14.027 -3.924 25.641 1.00 59.31 92 ASN A CA 1
ATOM 714 C C . ASN A 1 92 ? -12.740 -3.439 24.937 1.00 59.31 92 ASN A C 1
ATOM 716 O O . ASN A 1 92 ? -11.651 -3.964 25.149 1.00 59.31 92 ASN A O 1
ATOM 720 N N . THR A 1 93 ? -12.856 -2.452 24.049 1.00 60.09 93 THR A N 1
ATOM 721 C CA . THR A 1 93 ? -11.754 -1.695 23.486 1.00 60.09 93 THR A CA 1
ATOM 722 C C . THR A 1 93 ? -11.209 -0.823 24.595 1.00 60.09 93 THR A C 1
ATOM 724 O O . THR A 1 93 ? -11.714 0.261 24.884 1.00 60.09 93 THR A O 1
ATOM 727 N N . GLN A 1 94 ? -10.187 -1.353 25.250 1.00 67.62 94 GLN A N 1
ATOM 728 C CA . GLN A 1 94 ? -9.327 -0.583 26.120 1.00 67.62 94 GLN A CA 1
ATOM 729 C C . GLN A 1 94 ? -8.734 0.577 25.314 1.00 67.62 94 GLN A C 1
ATOM 731 O O . GLN A 1 94 ? -8.275 0.389 24.185 1.00 67.62 94 GLN A O 1
ATOM 736 N N . GLU A 1 95 ? -8.767 1.780 25.884 1.00 70.69 95 GLU A N 1
ATOM 737 C CA . GLU A 1 95 ? -8.132 2.942 25.269 1.00 70.69 95 GLU A CA 1
ATOM 738 C C . GLU A 1 95 ? -6.643 2.628 25.028 1.00 70.69 95 GLU A C 1
ATOM 740 O O . GLU A 1 95 ? -5.977 2.122 25.944 1.00 70.69 95 GLU A O 1
ATOM 745 N N . PRO A 1 96 ? -6.103 2.883 23.820 1.00 71.81 96 PRO A N 1
ATOM 746 C CA . PRO A 1 96 ? -4.712 2.586 23.527 1.00 71.81 96 PRO A CA 1
ATOM 747 C C . PRO A 1 96 ? -3.803 3.317 24.514 1.00 71.81 96 PRO A C 1
ATOM 749 O O . PRO A 1 96 ? -3.773 4.547 24.594 1.00 71.81 96 PRO A O 1
ATOM 752 N N . THR A 1 97 ? -3.056 2.542 25.294 1.00 83.50 97 THR A N 1
ATOM 753 C CA . THR A 1 97 ? -2.061 3.081 26.224 1.00 83.50 97 THR A CA 1
ATOM 754 C C . THR A 1 97 ? -0.959 3.788 25.435 1.00 83.50 97 THR A C 1
ATOM 756 O O . THR A 1 97 ? -0.648 3.414 24.308 1.00 83.50 97 THR A O 1
ATOM 759 N N . ARG A 1 98 ? -0.315 4.796 26.033 1.00 84.94 98 ARG A N 1
ATOM 760 C CA . ARG A 1 98 ? 0.816 5.519 25.424 1.00 84.94 98 ARG A CA 1
ATOM 761 C C . ARG A 1 98 ? 1.907 4.601 24.854 1.00 84.94 98 ARG A C 1
ATOM 763 O O . ARG A 1 98 ? 2.470 4.909 23.817 1.00 84.94 98 ARG A O 1
ATOM 770 N N . THR A 1 99 ? 2.147 3.464 25.496 1.00 82.75 99 THR A N 1
ATOM 771 C CA . THR A 1 99 ? 3.088 2.438 25.033 1.00 82.75 99 THR A CA 1
ATOM 772 C C . THR A 1 99 ? 2.707 1.833 23.682 1.00 82.75 99 THR A C 1
ATOM 774 O O . THR A 1 99 ? 3.597 1.522 22.902 1.00 82.75 99 THR A O 1
ATOM 777 N N . HIS A 1 100 ? 1.411 1.695 23.380 1.00 86.88 100 HIS A N 1
ATOM 778 C CA . HIS A 1 100 ? 0.954 1.247 22.063 1.00 86.88 100 HIS A CA 1
ATOM 779 C C . HIS A 1 100 ? 1.247 2.301 20.995 1.00 86.88 100 HIS A C 1
ATOM 781 O O . HIS A 1 100 ? 1.776 1.959 19.949 1.00 86.88 100 HIS A O 1
ATOM 787 N N . TRP A 1 101 ? 1.020 3.583 21.292 1.00 91.12 101 TRP A N 1
ATOM 788 C CA . TRP A 1 101 ? 1.364 4.669 20.368 1.00 91.12 101 TRP A CA 1
ATOM 789 C C . TRP A 1 101 ? 2.867 4.778 20.108 1.00 91.12 101 TRP A C 1
ATOM 791 O O . TRP A 1 101 ? 3.275 4.981 18.968 1.00 91.12 101 TRP A O 1
ATOM 801 N N . ASP A 1 102 ? 3.690 4.621 21.148 1.00 92.06 102 ASP A N 1
ATOM 802 C CA . ASP A 1 102 ? 5.149 4.637 21.005 1.00 92.06 102 ASP A CA 1
ATOM 803 C C . ASP A 1 102 ? 5.626 3.439 20.146 1.00 92.06 102 ASP A C 1
ATOM 805 O O . ASP A 1 102 ? 6.537 3.577 19.326 1.00 92.06 102 ASP A O 1
ATOM 809 N N . GLN A 1 103 ? 4.980 2.273 20.287 1.00 90.75 103 GLN A N 1
ATOM 810 C CA . GLN A 1 103 ? 5.253 1.096 19.457 1.00 90.75 103 GLN A CA 1
ATOM 811 C C . GLN A 1 103 ? 4.805 1.297 18.007 1.00 90.75 103 GLN A C 1
ATOM 813 O O . GLN A 1 103 ? 5.549 0.957 17.089 1.00 90.75 103 GLN A O 1
ATOM 818 N N . ASP A 1 104 ? 3.624 1.873 17.790 1.00 90.62 104 ASP A N 1
ATOM 819 C CA . ASP A 1 104 ? 3.120 2.186 16.454 1.00 90.62 104 ASP A CA 1
ATOM 820 C C . ASP A 1 104 ? 4.040 3.183 15.745 1.00 90.62 104 ASP A C 1
ATOM 822 O O . ASP A 1 104 ? 4.373 2.994 14.578 1.00 90.62 104 ASP A O 1
ATOM 826 N N . GLU A 1 105 ? 4.532 4.203 16.453 1.00 92.50 105 GLU A N 1
ATOM 827 C CA . GLU A 1 105 ? 5.520 5.138 15.913 1.00 92.50 105 GLU A CA 1
ATOM 828 C C . GLU A 1 105 ? 6.801 4.413 15.470 1.00 92.50 105 GLU A C 1
ATOM 830 O O . GLU A 1 105 ? 7.321 4.670 14.380 1.00 92.50 105 GLU A O 1
ATOM 835 N N . ALA A 1 106 ? 7.313 3.494 16.294 1.00 92.56 106 ALA A N 1
ATOM 836 C CA . ALA A 1 106 ? 8.498 2.708 15.965 1.00 92.56 106 ALA A CA 1
ATOM 837 C C . ALA A 1 106 ? 8.263 1.796 14.750 1.00 92.56 106 ALA A C 1
ATOM 839 O O . ALA A 1 106 ? 9.095 1.759 13.841 1.00 92.56 106 ALA A O 1
ATOM 840 N N . ASN A 1 107 ? 7.113 1.121 14.702 1.00 91.44 107 ASN A N 1
ATOM 841 C CA . ASN A 1 107 ? 6.732 0.239 13.603 1.00 91.44 107 ASN A CA 1
ATOM 842 C C . ASN A 1 107 ? 6.578 1.018 12.291 1.00 91.44 107 ASN A C 1
ATOM 844 O O . ASN A 1 107 ? 7.104 0.599 11.263 1.00 91.44 107 ASN A O 1
ATOM 848 N N . LEU A 1 108 ? 5.916 2.179 12.322 1.00 93.81 108 LEU A N 1
ATOM 849 C CA . LEU A 1 108 ? 5.745 3.035 11.146 1.00 93.81 108 LEU A CA 1
ATOM 850 C C . LEU A 1 108 ? 7.079 3.593 10.645 1.00 93.81 108 LEU A C 1
ATOM 852 O O . LEU A 1 108 ? 7.292 3.678 9.435 1.00 93.81 108 LEU A O 1
ATOM 856 N N . ARG A 1 109 ? 7.999 3.944 11.552 1.00 93.31 109 ARG A N 1
ATOM 857 C CA . ARG A 1 109 ? 9.353 4.369 11.175 1.00 93.31 109 ARG A CA 1
ATOM 858 C C . ARG A 1 109 ? 10.104 3.243 10.465 1.00 93.31 109 ARG A C 1
ATOM 860 O O . ARG A 1 109 ? 10.650 3.476 9.389 1.00 93.31 109 ARG A O 1
ATOM 867 N N . ALA A 1 110 ? 10.075 2.035 11.026 1.00 90.88 110 ALA A N 1
ATOM 868 C CA . ALA A 1 110 ? 10.713 0.865 10.430 1.00 90.88 110 ALA A CA 1
ATOM 869 C C . ALA A 1 110 ? 10.096 0.507 9.065 1.00 90.88 110 ALA A C 1
ATOM 871 O O . ALA A 1 110 ? 10.823 0.234 8.110 1.00 90.88 110 ALA A O 1
ATOM 872 N N . LEU A 1 111 ? 8.766 0.590 8.938 1.00 92.00 111 LEU A N 1
ATOM 873 C CA . LEU A 1 111 ? 8.061 0.376 7.672 1.00 92.00 111 LEU A CA 1
ATOM 874 C C . LEU A 1 111 ? 8.480 1.387 6.610 1.00 92.00 111 LEU A C 1
ATOM 876 O O . LEU A 1 111 ? 8.752 1.002 5.476 1.00 92.00 111 LEU A O 1
ATOM 880 N N . ASN A 1 112 ? 8.576 2.667 6.971 1.00 92.50 112 ASN A N 1
ATOM 881 C CA . ASN A 1 112 ? 9.023 3.705 6.050 1.00 92.50 112 ASN A CA 1
ATOM 882 C C . ASN A 1 112 ? 10.464 3.461 5.572 1.00 92.50 112 ASN A C 1
ATOM 884 O O . ASN A 1 112 ? 10.743 3.562 4.379 1.00 92.50 112 ASN A O 1
ATOM 888 N N . GLU A 1 113 ? 11.377 3.110 6.479 1.00 91.00 113 GLU A N 1
ATOM 889 C CA . GLU A 1 113 ? 12.765 2.785 6.127 1.00 91.00 113 GLU A CA 1
ATOM 890 C C . GLU A 1 113 ? 12.847 1.583 5.176 1.00 91.00 113 GLU A C 1
ATOM 892 O O . GLU A 1 113 ? 13.527 1.652 4.145 1.00 91.00 113 GLU A O 1
ATOM 897 N N . SER A 1 114 ? 12.093 0.519 5.463 1.00 88.62 114 SER A N 1
ATOM 898 C CA . SER A 1 114 ? 12.025 -0.664 4.602 1.00 88.62 114 SER A CA 1
ATOM 899 C C . SER A 1 114 ? 11.423 -0.342 3.228 1.00 88.62 114 SER A C 1
ATOM 901 O O . SER A 1 114 ? 12.006 -0.682 2.192 1.00 88.62 114 SER A O 1
ATOM 903 N N . ALA A 1 115 ? 10.320 0.414 3.192 1.00 88.75 115 ALA A N 1
ATOM 904 C CA . ALA A 1 115 ? 9.665 0.847 1.960 1.00 88.75 115 ALA A CA 1
ATOM 905 C C . ALA A 1 115 ? 10.591 1.702 1.086 1.00 88.75 115 ALA A C 1
ATOM 907 O O . ALA A 1 115 ? 10.680 1.468 -0.119 1.00 88.75 115 ALA A O 1
ATOM 908 N N . MET A 1 116 ? 11.366 2.625 1.665 1.00 89.94 116 MET A N 1
ATOM 909 C CA . MET A 1 116 ? 12.383 3.366 0.909 1.00 89.94 116 MET A CA 1
ATOM 910 C C . MET A 1 116 ? 13.436 2.430 0.298 1.00 89.94 116 MET A C 1
ATOM 912 O O . MET A 1 116 ? 13.814 2.595 -0.864 1.00 89.94 116 MET A O 1
ATOM 916 N N . GLY A 1 117 ? 13.891 1.422 1.048 1.00 86.56 117 GLY A N 1
ATOM 917 C CA . GLY A 1 117 ? 14.832 0.419 0.546 1.00 86.56 117 GLY A CA 1
ATOM 918 C C . GLY A 1 117 ? 14.258 -0.411 -0.608 1.00 86.56 117 GLY A C 1
ATOM 919 O O . GLY A 1 117 ? 14.954 -0.703 -1.585 1.00 86.56 117 GLY A O 1
ATOM 920 N N . VAL A 1 118 ? 12.977 -0.782 -0.540 1.00 85.25 118 VAL A N 1
ATOM 921 C CA . VAL A 1 118 ? 12.251 -1.429 -1.646 1.00 85.25 118 VAL A CA 1
ATOM 922 C C . VAL A 1 118 ? 12.136 -0.489 -2.852 1.00 85.25 118 VAL A C 1
ATOM 924 O O . VAL A 1 118 ? 12.513 -0.883 -3.956 1.00 85.25 118 VAL A O 1
ATOM 927 N N . ALA A 1 119 ? 11.717 0.761 -2.655 1.00 88.19 119 ALA A N 1
ATOM 928 C CA . ALA A 1 119 ? 11.574 1.747 -3.725 1.00 88.19 119 ALA A CA 1
ATOM 929 C C . ALA A 1 119 ? 12.896 1.992 -4.467 1.00 88.19 119 ALA A C 1
ATOM 931 O O . ALA A 1 119 ? 12.930 2.006 -5.697 1.00 88.19 119 ALA A O 1
ATOM 932 N N . PHE A 1 120 ? 14.010 2.110 -3.738 1.00 86.06 120 PHE A N 1
ATOM 933 C CA . PHE A 1 120 ? 15.330 2.283 -4.344 1.00 86.06 120 PHE A CA 1
ATOM 934 C C . PHE A 1 120 ? 15.734 1.073 -5.196 1.00 86.06 120 PHE A C 1
ATOM 936 O O . PHE A 1 120 ? 16.290 1.223 -6.286 1.00 86.06 120 PHE A O 1
ATOM 943 N N . ARG A 1 121 ? 15.411 -0.145 -4.743 1.00 82.00 121 ARG A N 1
ATOM 944 C CA . ARG A 1 121 ? 15.637 -1.373 -5.522 1.00 82.00 121 ARG A CA 1
ATOM 945 C C . ARG A 1 121 ? 14.796 -1.405 -6.799 1.00 82.00 121 ARG A C 1
ATOM 947 O O . ARG A 1 121 ? 15.330 -1.771 -7.845 1.00 82.00 121 ARG A O 1
ATOM 954 N N . ILE A 1 122 ? 13.530 -0.994 -6.724 1.00 83.81 122 ILE A N 1
ATOM 955 C CA . ILE A 1 122 ? 12.636 -0.879 -7.884 1.00 83.81 122 ILE A CA 1
ATOM 956 C C . ILE A 1 122 ? 13.198 0.129 -8.895 1.00 83.81 122 ILE A C 1
ATOM 958 O O . ILE A 1 122 ? 13.393 -0.215 -10.061 1.00 83.81 122 ILE A O 1
ATOM 962 N N . LEU A 1 123 ? 13.536 1.341 -8.445 1.00 84.88 123 LEU A N 1
ATOM 963 C CA . LEU A 1 123 ? 14.095 2.398 -9.294 1.00 84.88 123 LEU A CA 1
ATOM 964 C C . LEU A 1 123 ? 15.392 1.964 -9.980 1.00 84.88 123 LEU A C 1
ATOM 966 O O . LEU A 1 123 ? 15.549 2.161 -11.185 1.00 84.88 123 LEU A O 1
ATOM 970 N N . ASN A 1 124 ? 16.294 1.308 -9.249 1.00 82.00 124 ASN A N 1
ATOM 971 C CA . ASN A 1 124 ? 17.516 0.768 -9.840 1.00 82.00 124 ASN A CA 1
ATOM 972 C C . ASN A 1 124 ? 17.224 -0.262 -10.936 1.00 82.00 124 ASN A C 1
ATOM 974 O O . ASN A 1 124 ? 17.916 -0.268 -11.949 1.00 82.00 124 ASN A O 1
ATOM 978 N N . GLY A 1 125 ? 16.190 -1.094 -10.776 1.00 75.75 125 GLY A N 1
ATOM 979 C CA . GLY A 1 125 ? 15.757 -2.030 -11.818 1.00 75.75 125 GLY A CA 1
ATOM 980 C C . GLY A 1 125 ? 15.188 -1.342 -13.065 1.00 75.75 125 GLY A C 1
ATOM 981 O O . GLY A 1 125 ? 15.380 -1.830 -14.178 1.00 75.75 125 GLY A O 1
ATOM 982 N N . ILE A 1 126 ? 14.532 -0.190 -12.901 1.00 83.00 126 ILE A N 1
ATOM 983 C CA . ILE A 1 126 ? 14.011 0.612 -14.019 1.00 83.00 126 ILE A CA 1
ATOM 984 C C . ILE A 1 126 ? 15.154 1.268 -14.802 1.00 83.00 126 ILE A C 1
ATOM 986 O O . ILE A 1 126 ? 15.134 1.278 -16.035 1.00 83.00 126 ILE A O 1
ATOM 990 N N . VAL A 1 127 ? 16.139 1.828 -14.096 1.00 82.38 127 VAL A N 1
ATOM 991 C CA . VAL A 1 127 ? 17.230 2.611 -14.699 1.00 82.38 127 VAL A CA 1
ATOM 992 C C . VAL A 1 127 ? 18.348 1.721 -15.238 1.00 82.38 127 VAL A C 1
ATOM 994 O O . VAL A 1 127 ? 18.869 1.988 -16.318 1.00 82.38 127 VAL A O 1
ATOM 997 N N . MET A 1 128 ? 18.719 0.660 -14.520 1.00 78.50 128 MET A N 1
ATOM 998 C CA . MET A 1 128 ? 19.803 -0.238 -14.912 1.00 78.50 128 MET A CA 1
ATOM 999 C C . MET A 1 128 ? 19.259 -1.628 -15.259 1.00 78.50 128 MET A C 1
ATOM 1001 O O . MET A 1 128 ? 19.064 -2.464 -14.367 1.00 78.50 128 MET A O 1
ATOM 1005 N N . PRO A 1 129 ? 19.051 -1.927 -16.555 1.00 61.88 129 PRO A N 1
ATOM 1006 C CA . PRO A 1 129 ? 18.594 -3.243 -16.956 1.00 61.88 129 PRO A CA 1
ATOM 1007 C C . PRO A 1 129 ? 19.726 -4.231 -16.646 1.00 61.88 129 PRO A C 1
ATOM 1009 O O . PRO A 1 129 ? 20.842 -4.072 -17.136 1.00 61.88 129 PRO A O 1
ATOM 1012 N N . HIS A 1 130 ? 19.445 -5.243 -15.824 1.00 59.62 130 HIS A N 1
ATOM 1013 C CA . HIS A 1 130 ? 20.384 -6.297 -15.397 1.00 59.62 130 HIS A CA 1
ATOM 1014 C C . HIS A 1 130 ? 21.415 -5.954 -14.311 1.00 59.62 130 HIS A C 1
ATOM 1016 O O . HIS A 1 130 ? 22.207 -6.833 -13.976 1.00 59.62 130 HIS A O 1
ATOM 1022 N N . ALA A 1 131 ? 21.389 -4.770 -13.680 1.00 55.78 131 ALA A N 1
ATOM 1023 C CA . ALA A 1 131 ? 22.256 -4.522 -12.509 1.00 55.78 131 ALA A CA 1
ATOM 1024 C C . ALA A 1 131 ? 22.020 -5.545 -11.381 1.00 55.78 131 ALA A C 1
ATOM 1026 O O . ALA A 1 131 ? 22.911 -5.839 -10.592 1.00 55.78 131 ALA A O 1
ATOM 1027 N N . 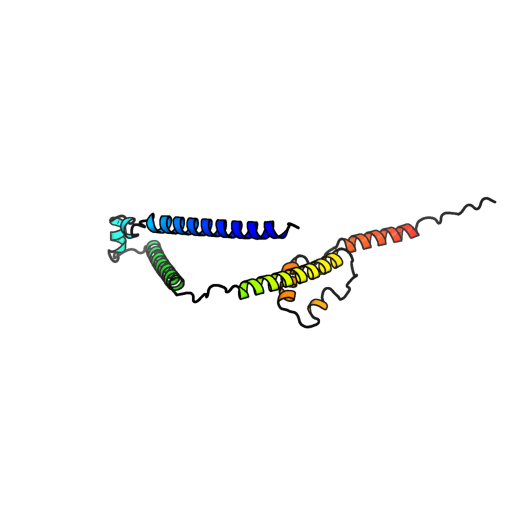ASN A 1 132 ? 20.823 -6.132 -11.366 1.00 50.88 132 ASN A N 1
ATOM 1028 C CA . ASN A 1 132 ? 20.358 -7.084 -10.379 1.00 50.88 132 ASN A CA 1
ATOM 1029 C C . ASN A 1 132 ? 19.759 -8.322 -11.065 1.00 50.88 132 ASN A C 1
ATOM 1031 O O . ASN A 1 132 ? 18.589 -8.622 -10.842 1.00 50.88 132 ASN A O 1
ATOM 1035 N N . ASN A 1 133 ? 20.527 -9.073 -11.863 1.00 47.00 133 ASN A N 1
ATOM 1036 C CA . ASN A 1 133 ? 20.107 -10.378 -12.426 1.00 47.00 133 ASN A CA 1
ATOM 1037 C C . ASN A 1 1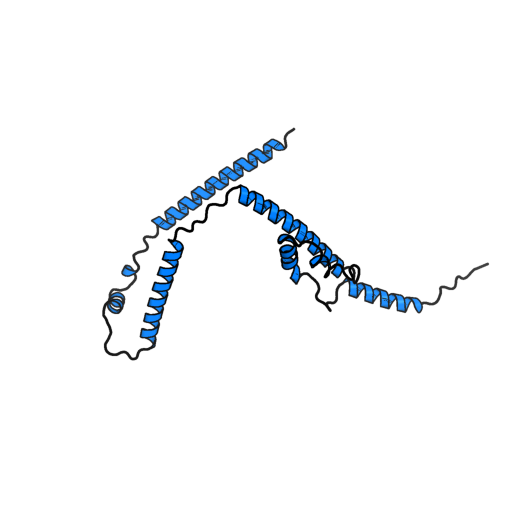33 ? 19.788 -11.473 -11.365 1.00 47.00 133 ASN A C 1
ATOM 1039 O O . ASN A 1 133 ? 19.755 -12.655 -11.681 1.00 47.00 133 ASN A O 1
ATOM 1043 N N . GLY A 1 134 ? 19.526 -11.091 -10.115 1.00 49.34 134 GLY A N 1
ATOM 1044 C CA . GLY A 1 134 ? 19.147 -11.977 -9.018 1.00 49.34 134 GLY A CA 1
ATOM 1045 C C . GLY A 1 134 ? 18.898 -11.267 -7.683 1.00 49.34 134 GLY A C 1
ATOM 1046 O O . GLY A 1 134 ? 18.948 -11.917 -6.658 1.00 49.34 134 GLY A O 1
ATOM 1047 N N . LEU A 1 135 ? 18.673 -9.943 -7.623 1.00 48.50 135 LEU A N 1
ATOM 1048 C CA . LEU A 1 135 ? 18.478 -9.253 -6.324 1.00 48.50 135 LEU A CA 1
ATOM 1049 C C . LEU A 1 135 ? 17.057 -8.733 -6.081 1.00 48.50 135 LEU A C 1
ATOM 1051 O O . LEU A 1 135 ? 16.723 -8.432 -4.938 1.00 48.50 135 LEU A O 1
ATOM 1055 N N . VAL A 1 136 ? 16.218 -8.635 -7.118 1.00 49.66 136 VAL A N 1
ATOM 1056 C CA . VAL A 1 136 ? 14.833 -8.137 -6.980 1.00 49.66 136 VAL A CA 1
ATOM 1057 C C . VAL A 1 136 ? 13.836 -9.269 -6.684 1.00 49.66 136 VAL A C 1
ATOM 1059 O O . VAL A 1 136 ? 12.769 -9.007 -6.136 1.00 49.66 136 VAL A O 1
ATOM 1062 N N . GLU A 1 137 ? 14.170 -10.522 -7.008 1.00 48.88 137 GLU A N 1
ATOM 1063 C CA . GLU A 1 137 ? 13.346 -11.691 -6.655 1.00 48.88 137 GLU A CA 1
ATOM 1064 C C . GLU A 1 137 ? 13.917 -12.511 -5.490 1.00 48.88 137 GLU A C 1
ATOM 1066 O O . GLU A 1 137 ? 13.146 -12.922 -4.628 1.00 48.88 137 GLU A O 1
ATOM 1071 N N . ASP A 1 138 ? 15.240 -12.693 -5.389 1.00 44.00 138 ASP A N 1
ATOM 1072 C CA . ASP A 1 138 ? 15.803 -13.611 -4.381 1.00 44.00 138 ASP A CA 1
ATOM 1073 C C . ASP A 1 138 ? 15.925 -13.012 -2.976 1.00 44.00 138 ASP A C 1
ATOM 1075 O O . ASP A 1 138 ? 15.744 -13.730 -1.994 1.00 44.00 138 ASP A O 1
ATOM 1079 N N . ARG A 1 139 ? 16.136 -11.696 -2.831 1.00 48.12 139 ARG A N 1
ATOM 1080 C CA . ARG A 1 139 ? 16.206 -11.068 -1.494 1.00 48.12 139 ARG A CA 1
ATOM 1081 C C . ARG A 1 139 ? 14.854 -10.878 -0.816 1.00 48.12 139 ARG A C 1
ATOM 1083 O O . ARG A 1 139 ? 14.831 -10.643 0.381 1.00 48.12 139 ARG A O 1
ATOM 1090 N N . ALA A 1 140 ? 13.744 -11.006 -1.544 1.00 48.28 140 ALA A N 1
ATOM 1091 C CA . ALA A 1 140 ? 12.431 -11.122 -0.909 1.00 48.28 140 ALA A CA 1
ATOM 1092 C C . ALA A 1 140 ? 12.262 -12.483 -0.201 1.00 48.28 140 ALA A C 1
ATOM 1094 O O . ALA A 1 140 ? 11.351 -12.647 0.602 1.00 48.28 140 ALA A O 1
ATOM 1095 N N . LYS A 1 141 ? 13.135 -13.461 -0.496 1.00 48.09 141 LYS A N 1
ATOM 1096 C CA . LYS A 1 141 ? 13.083 -14.823 0.049 1.00 48.09 141 LYS A CA 1
ATOM 1097 C C . LYS A 1 141 ? 14.261 -15.198 0.950 1.00 48.09 141 LYS A C 1
ATOM 1099 O O . LYS A 1 141 ? 14.207 -16.265 1.554 1.00 48.09 141 LYS A O 1
ATOM 1104 N N . THR A 1 142 ? 15.313 -14.382 1.049 1.00 44.53 142 THR A N 1
ATOM 1105 C CA . THR A 1 142 ? 16.488 -14.717 1.871 1.00 44.53 142 THR A CA 1
ATOM 1106 C C . THR A 1 142 ? 16.476 -13.988 3.213 1.00 44.53 142 THR A C 1
ATOM 1108 O O . THR A 1 142 ? 16.593 -12.769 3.266 1.00 44.53 142 THR A O 1
ATOM 1111 N N . ASP A 1 143 ? 16.382 -14.811 4.260 1.00 43.06 143 ASP A N 1
ATOM 1112 C CA . ASP A 1 143 ? 16.626 -14.568 5.684 1.00 43.06 143 ASP A CA 1
ATOM 1113 C C . ASP A 1 143 ? 15.652 -13.662 6.447 1.00 43.06 143 ASP A C 1
ATOM 1115 O O . ASP A 1 143 ? 15.855 -12.464 6.610 1.00 43.06 143 ASP A O 1
ATOM 1119 N N . GLY A 1 144 ? 14.634 -14.303 7.036 1.00 50.31 144 GLY A N 1
ATOM 1120 C CA . GLY A 1 144 ? 13.966 -13.795 8.237 1.00 50.31 144 GLY A CA 1
ATOM 1121 C C . GLY A 1 144 ? 13.096 -12.562 8.020 1.00 50.31 144 GLY A C 1
ATOM 1122 O O . GLY A 1 144 ? 13.220 -11.605 8.776 1.00 50.31 144 GLY A O 1
ATOM 1123 N N . SER A 1 145 ? 12.227 -12.589 7.003 1.00 54.72 145 SER A N 1
ATOM 1124 C CA . SER A 1 145 ? 11.300 -11.495 6.689 1.00 54.72 145 SER A CA 1
ATOM 1125 C C . SER A 1 145 ? 10.507 -11.067 7.925 1.00 54.72 145 SER A C 1
ATOM 1127 O O . SER 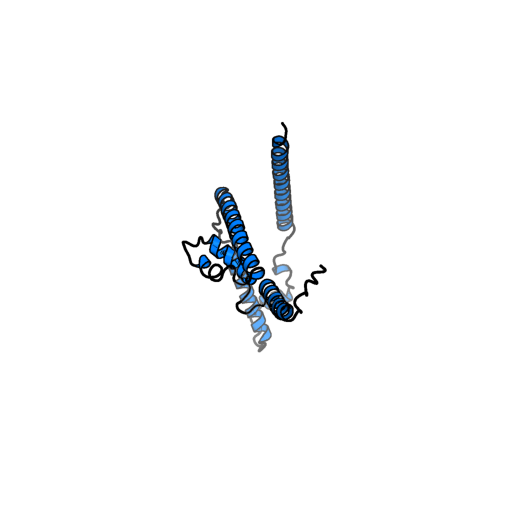A 1 145 ? 9.570 -11.749 8.337 1.00 54.72 145 SER A O 1
ATOM 1129 N N . SER A 1 146 ? 10.865 -9.912 8.481 1.00 70.19 146 SER A N 1
ATOM 1130 C CA . SER A 1 146 ? 10.008 -9.167 9.396 1.00 70.19 146 SER A CA 1
ATOM 1131 C C . SER A 1 146 ? 8.683 -8.870 8.688 1.00 70.19 146 SER A C 1
ATOM 1133 O O . SER A 1 146 ? 8.691 -8.525 7.503 1.00 70.19 146 SER A O 1
ATOM 1135 N N . ASP A 1 147 ? 7.547 -8.969 9.383 1.00 84.00 147 ASP A N 1
ATOM 1136 C CA . ASP A 1 147 ? 6.224 -8.627 8.826 1.00 84.00 147 ASP A CA 1
ATOM 1137 C C . ASP A 1 147 ? 6.230 -7.236 8.159 1.00 84.00 147 ASP A C 1
ATOM 1139 O O . ASP A 1 147 ? 5.585 -7.009 7.136 1.00 84.00 147 ASP A O 1
ATOM 1143 N N . ILE A 1 148 ? 7.048 -6.324 8.692 1.00 84.06 148 ILE A N 1
ATOM 1144 C CA . ILE A 1 148 ? 7.257 -4.967 8.180 1.00 84.06 148 ILE A CA 1
ATOM 1145 C C . ILE A 1 148 ? 7.877 -4.968 6.774 1.00 84.06 148 ILE A C 1
ATOM 1147 O O . ILE A 1 148 ? 7.464 -4.183 5.921 1.00 84.06 148 ILE A O 1
ATOM 1151 N N . ASP A 1 149 ? 8.833 -5.856 6.498 1.00 81.25 149 ASP A N 1
ATOM 1152 C CA . ASP A 1 149 ? 9.473 -5.953 5.180 1.00 81.25 149 ASP A CA 1
ATOM 1153 C C . ASP A 1 149 ? 8.524 -6.542 4.133 1.00 81.25 149 ASP A C 1
ATOM 1155 O O . ASP A 1 149 ? 8.535 -6.131 2.965 1.00 81.25 149 ASP A O 1
ATOM 1159 N N . THR A 1 150 ? 7.659 -7.469 4.555 1.00 84.81 150 THR A N 1
ATOM 1160 C CA . THR A 1 150 ? 6.582 -7.985 3.702 1.00 84.81 150 THR A CA 1
ATOM 1161 C C . THR A 1 150 ? 5.596 -6.871 3.358 1.00 84.81 150 THR A C 1
ATOM 1163 O O . THR A 1 150 ? 5.335 -6.649 2.177 1.00 84.81 150 THR A O 1
ATOM 1166 N N . MET A 1 151 ? 5.132 -6.102 4.350 1.00 84.62 151 MET A N 1
ATOM 1167 C CA . MET A 1 151 ? 4.222 -4.971 4.124 1.00 84.62 151 MET A CA 1
ATOM 1168 C C . MET A 1 151 ? 4.837 -3.895 3.223 1.00 84.62 151 MET A C 1
ATOM 1170 O O . MET A 1 151 ? 4.173 -3.393 2.320 1.00 84.62 151 MET A O 1
ATOM 1174 N N . ALA A 1 152 ? 6.113 -3.556 3.420 1.00 86.81 152 ALA A N 1
ATOM 1175 C CA . ALA A 1 152 ? 6.823 -2.609 2.561 1.00 86.81 152 ALA A CA 1
ATOM 1176 C C . ALA A 1 152 ? 6.876 -3.079 1.099 1.00 86.81 152 ALA A C 1
ATOM 1178 O O . ALA A 1 152 ? 6.745 -2.277 0.172 1.00 86.81 152 ALA A O 1
ATOM 1179 N N . THR A 1 153 ? 7.073 -4.383 0.894 1.00 84.00 153 THR A N 1
ATOM 1180 C CA . THR A 1 153 ? 7.118 -4.992 -0.438 1.00 84.00 153 THR A CA 1
ATOM 1181 C C . THR A 1 153 ? 5.737 -5.022 -1.086 1.00 84.00 153 THR A C 1
ATOM 1183 O O . THR A 1 153 ? 5.623 -4.705 -2.268 1.00 84.00 153 THR A O 1
ATOM 1186 N N . GLU A 1 154 ? 4.694 -5.355 -0.324 1.00 85.31 154 GLU A N 1
ATOM 1187 C CA . GLU A 1 154 ? 3.304 -5.343 -0.786 1.00 85.31 154 GLU A CA 1
ATOM 1188 C C . GLU A 1 154 ? 2.853 -3.931 -1.177 1.00 85.31 154 GLU A C 1
ATOM 1190 O O . GLU A 1 154 ? 2.328 -3.734 -2.271 1.00 85.31 154 GLU A O 1
ATOM 1195 N N . LEU A 1 155 ? 3.155 -2.928 -0.344 1.00 87.88 155 LEU A N 1
ATOM 1196 C CA . LEU A 1 155 ? 2.792 -1.529 -0.587 1.00 87.88 155 LEU A CA 1
ATOM 1197 C C . LEU A 1 155 ? 3.350 -0.991 -1.914 1.00 87.88 155 LEU A C 1
ATOM 1199 O O . LEU A 1 155 ? 2.748 -0.125 -2.543 1.00 87.88 155 LEU A O 1
ATOM 1203 N N . LEU A 1 156 ? 4.512 -1.491 -2.336 1.00 86.69 156 LEU A N 1
ATOM 1204 C CA . LEU A 1 156 ? 5.201 -1.063 -3.554 1.00 86.69 156 LEU A CA 1
ATOM 1205 C C . LEU A 1 156 ? 5.144 -2.106 -4.676 1.00 86.69 156 LEU A C 1
ATOM 1207 O O . LEU A 1 156 ? 5.843 -1.955 -5.682 1.00 86.69 156 LEU A O 1
ATOM 1211 N N . ALA A 1 157 ? 4.317 -3.145 -4.536 1.00 84.19 157 ALA A N 1
ATOM 1212 C CA . ALA A 1 157 ? 4.226 -4.229 -5.508 1.00 84.19 157 ALA A CA 1
ATOM 1213 C C . ALA A 1 157 ? 3.824 -3.722 -6.902 1.00 84.19 157 ALA A C 1
ATOM 1215 O O . ALA A 1 157 ? 4.401 -4.149 -7.900 1.00 84.19 157 ALA A O 1
ATOM 1216 N N . GLU A 1 158 ? 2.900 -2.760 -6.966 1.00 81.00 158 GLU A N 1
ATOM 1217 C CA . GLU A 1 158 ? 2.427 -2.161 -8.222 1.00 81.00 158 GLU A CA 1
ATOM 1218 C C . GLU A 1 158 ? 3.483 -1.288 -8.914 1.00 81.00 158 GLU A C 1
ATOM 1220 O O . GLU A 1 158 ? 3.460 -1.133 -10.132 1.00 81.00 158 GLU A O 1
ATOM 1225 N N . ALA A 1 159 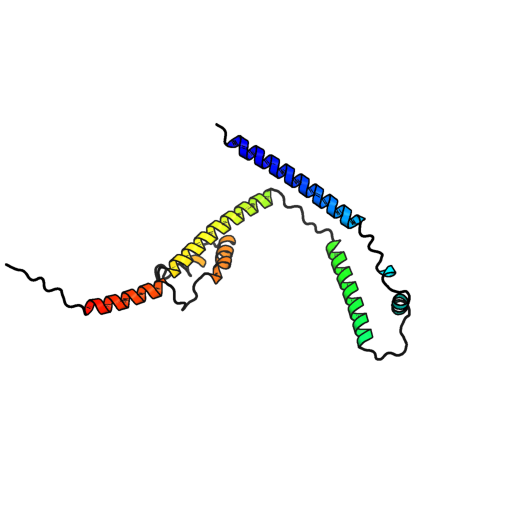? 4.430 -0.726 -8.158 1.00 80.69 159 ALA A N 1
ATOM 1226 C CA . ALA A 1 159 ? 5.487 0.118 -8.711 1.00 80.69 159 ALA A CA 1
ATOM 1227 C C . ALA A 1 159 ? 6.616 -0.698 -9.365 1.00 80.69 159 ALA A C 1
ATOM 1229 O O . ALA A 1 159 ? 7.444 -0.147 -10.095 1.00 80.69 159 ALA A O 1
ATOM 1230 N N . LYS A 1 160 ? 6.688 -2.006 -9.085 1.00 79.94 160 LYS A N 1
ATOM 1231 C CA . LYS A 1 160 ? 7.703 -2.902 -9.640 1.00 79.94 160 LYS A CA 1
ATOM 1232 C C . LYS A 1 160 ? 7.378 -3.215 -11.112 1.00 79.94 160 LYS A C 1
ATOM 1234 O O . LYS A 1 160 ? 6.289 -3.713 -11.387 1.00 79.94 160 LYS A O 1
ATOM 1239 N N . PRO A 1 161 ? 8.329 -3.021 -12.048 1.00 74.19 161 PRO A N 1
ATOM 1240 C CA . PRO A 1 161 ? 8.152 -3.432 -13.439 1.00 74.19 161 PRO A CA 1
ATOM 1241 C C . PRO A 1 161 ? 7.850 -4.925 -13.543 1.00 74.19 161 PRO A C 1
ATOM 1243 O O . PRO A 1 161 ? 8.526 -5.750 -12.913 1.00 74.19 161 PRO A O 1
ATOM 1246 N N . GLN A 1 162 ? 6.860 -5.276 -14.355 1.00 78.38 162 GLN A N 1
ATOM 1247 C CA . GLN A 1 162 ? 6.516 -6.659 -14.627 1.00 78.38 162 GLN A CA 1
ATOM 1248 C C . GLN A 1 162 ? 7.484 -7.274 -15.634 1.00 78.38 162 GLN A C 1
ATOM 1250 O O . GLN A 1 162 ? 8.210 -6.605 -16.379 1.00 78.38 162 GLN A O 1
ATOM 1255 N N . ARG A 1 163 ? 7.520 -8.606 -15.649 1.00 70.00 163 ARG A N 1
ATOM 1256 C CA . ARG A 1 163 ? 8.360 -9.345 -16.585 1.00 70.00 163 ARG A CA 1
ATOM 1257 C C . ARG A 1 163 ? 7.878 -9.082 -18.012 1.00 70.00 163 ARG A C 1
ATOM 1259 O O . ARG A 1 163 ? 6.812 -9.545 -18.395 1.00 70.00 163 ARG A O 1
ATOM 1266 N N . GLY A 1 164 ? 8.713 -8.408 -18.797 1.00 68.19 164 GLY A N 1
ATOM 1267 C CA . GLY A 1 164 ? 8.406 -8.037 -20.181 1.00 68.19 164 GLY A CA 1
ATOM 1268 C C . GLY A 1 164 ? 8.120 -6.549 -20.378 1.00 68.19 164 GLY A C 1
ATOM 1269 O O . GLY A 1 164 ? 8.057 -6.114 -21.525 1.00 68.19 164 GLY A O 1
ATOM 1270 N N . ASP A 1 165 ? 8.023 -5.766 -19.301 1.00 77.56 165 ASP A N 1
ATOM 1271 C CA . ASP A 1 165 ? 7.876 -4.316 -19.405 1.00 77.56 165 ASP A CA 1
ATOM 1272 C C . ASP A 1 165 ? 9.142 -3.672 -19.980 1.00 77.56 165 ASP A C 1
ATOM 1274 O O . ASP A 1 165 ? 10.273 -3.999 -19.602 1.00 77.56 165 ASP A O 1
ATOM 1278 N N . VAL A 1 166 ? 8.947 -2.706 -20.880 1.00 79.06 166 VAL A N 1
ATOM 1279 C CA . VAL A 1 166 ? 10.037 -1.899 -21.432 1.00 79.06 166 VAL A CA 1
ATOM 1280 C C . VAL A 1 166 ? 10.386 -0.807 -20.429 1.00 79.06 166 VAL A C 1
ATOM 1282 O O . VAL A 1 166 ? 9.634 0.147 -20.239 1.00 79.06 166 VAL A O 1
ATOM 1285 N N . THR A 1 167 ? 11.542 -0.935 -19.780 1.00 83.62 167 THR A N 1
ATOM 1286 C CA . THR A 1 167 ? 12.042 0.088 -18.856 1.00 83.62 167 THR A CA 1
ATOM 1287 C C . THR A 1 167 ? 12.940 1.097 -19.569 1.00 83.62 167 THR A C 1
ATOM 1289 O O . THR A 1 167 ? 13.568 0.791 -20.586 1.00 83.62 167 THR A O 1
ATOM 1292 N N . TRP A 1 168 ? 13.059 2.304 -19.007 1.00 84.38 168 TRP A N 1
ATOM 1293 C CA . TRP A 1 168 ? 13.959 3.349 -19.516 1.00 84.38 168 TRP A CA 1
ATOM 1294 C C . TRP A 1 168 ? 15.392 2.854 -19.705 1.00 84.38 168 TRP A C 1
ATOM 1296 O O . TRP A 1 168 ? 16.032 3.171 -20.708 1.00 84.38 168 TRP A O 1
ATOM 1306 N N . GLY A 1 169 ? 15.872 2.032 -18.773 1.00 83.50 169 GLY A N 1
ATOM 1307 C CA . GLY A 1 169 ? 17.168 1.391 -18.864 1.00 83.50 169 GLY A CA 1
ATOM 1308 C C . GLY A 1 169 ? 17.313 0.491 -20.092 1.00 83.50 169 GLY A C 1
ATOM 1309 O O . GLY A 1 169 ? 18.323 0.573 -20.795 1.00 83.50 169 GLY A O 1
ATOM 1310 N N . MET A 1 170 ? 16.308 -0.344 -20.388 1.00 83.00 170 MET A N 1
ATOM 1311 C CA . MET A 1 170 ? 16.318 -1.201 -21.583 1.00 83.00 170 MET A CA 1
ATOM 1312 C C . MET A 1 170 ? 16.341 -0.369 -22.864 1.00 83.00 170 MET A C 1
ATOM 1314 O O . MET A 1 170 ? 17.186 -0.610 -23.724 1.00 83.00 170 MET A O 1
ATOM 1318 N N . THR A 1 171 ? 15.496 0.659 -22.952 1.00 85.12 171 THR A N 1
ATOM 1319 C CA . THR A 1 171 ? 15.460 1.569 -24.103 1.00 85.12 171 THR A CA 1
ATOM 1320 C C . THR A 1 171 ? 16.807 2.254 -24.320 1.00 85.12 171 THR A C 1
ATOM 1322 O O . THR A 1 171 ? 17.326 2.258 -25.435 1.00 85.12 171 THR A O 1
ATOM 1325 N N . ALA A 1 172 ? 17.415 2.792 -23.257 1.00 85.88 172 ALA A N 1
ATOM 1326 C CA . ALA A 1 172 ? 18.726 3.427 -23.341 1.00 85.88 172 ALA A CA 1
ATOM 1327 C C . ALA A 1 172 ? 19.794 2.444 -23.842 1.00 85.88 172 ALA A C 1
ATOM 1329 O O . ALA A 1 172 ? 20.559 2.768 -24.752 1.00 85.88 172 ALA A O 1
ATOM 1330 N N . ARG A 1 173 ? 19.816 1.219 -23.302 1.00 84.62 173 ARG A N 1
ATOM 1331 C CA . ARG A 1 173 ? 20.736 0.163 -23.747 1.00 84.62 173 ARG A CA 1
ATOM 1332 C C . ARG A 1 173 ? 20.566 -0.147 -25.232 1.00 84.62 173 ARG A C 1
ATOM 1334 O O . ARG A 1 173 ? 21.560 -0.286 -25.943 1.00 84.62 173 ARG A O 1
ATOM 1341 N N . ASP A 1 174 ? 19.329 -0.280 -25.692 1.00 85.81 174 ASP A N 1
ATOM 1342 C CA . ASP A 1 174 ? 19.044 -0.659 -27.071 1.00 85.81 174 ASP A CA 1
ATOM 1343 C C . ASP A 1 174 ? 19.424 0.473 -28.045 1.00 85.81 174 ASP A C 1
ATOM 1345 O O . ASP A 1 174 ? 20.038 0.200 -29.078 1.00 85.81 174 ASP A O 1
ATOM 1349 N N . ILE A 1 175 ? 19.213 1.743 -27.668 1.00 87.31 175 ILE A N 1
ATOM 1350 C CA . ILE A 1 175 ? 19.719 2.912 -28.413 1.00 87.31 175 ILE A CA 1
ATOM 1351 C C . ILE A 1 175 ? 21.249 2.875 -28.514 1.00 87.31 175 ILE A C 1
ATOM 1353 O O . ILE A 1 175 ? 21.796 2.977 -29.614 1.00 87.31 175 ILE A O 1
ATOM 1357 N N . PHE A 1 176 ? 21.958 2.692 -27.394 1.00 86.00 176 PHE A N 1
ATOM 1358 C CA . PHE A 1 176 ? 23.423 2.623 -27.406 1.00 86.00 176 PHE A CA 1
ATOM 1359 C C . PHE A 1 176 ? 23.944 1.464 -28.256 1.00 86.00 176 PHE A C 1
ATOM 1361 O O . PHE A 1 176 ? 24.937 1.621 -28.965 1.00 86.00 176 PHE A O 1
ATOM 1368 N N . ARG A 1 177 ? 23.261 0.316 -28.238 1.00 86.81 177 ARG A N 1
ATOM 1369 C CA . ARG A 1 177 ? 23.611 -0.831 -29.079 1.00 86.81 177 ARG A CA 1
ATOM 1370 C C . ARG A 1 177 ? 23.498 -0.488 -30.563 1.00 86.81 177 ARG A C 1
ATOM 1372 O O . ARG A 1 177 ? 24.439 -0.757 -31.306 1.00 86.81 177 ARG A O 1
ATOM 1379 N N . VAL A 1 178 ? 22.406 0.148 -30.987 1.00 88.19 178 VAL A N 1
ATOM 1380 C CA . VAL A 1 178 ? 22.234 0.594 -32.381 1.00 88.19 178 VAL A CA 1
ATOM 1381 C C . VAL A 1 178 ? 23.332 1.582 -32.773 1.00 88.19 178 VAL A C 1
ATOM 1383 O O . VAL A 1 178 ? 23.998 1.386 -33.790 1.00 88.19 178 VAL A O 1
ATOM 1386 N N . LEU A 1 179 ? 23.585 2.593 -31.936 1.00 85.56 179 LEU A N 1
ATOM 1387 C CA . LEU A 1 179 ? 24.627 3.589 -32.190 1.00 85.56 179 LEU A CA 1
ATOM 1388 C C . LEU A 1 179 ? 26.018 2.949 -32.293 1.00 85.56 179 LEU A C 1
ATOM 1390 O O . LEU A 1 179 ? 26.750 3.246 -33.234 1.00 85.56 179 LEU A O 1
ATOM 1394 N N . SER A 1 180 ? 26.367 2.012 -31.407 1.00 82.31 180 SER A N 1
ATOM 1395 C CA . SER A 1 180 ? 27.648 1.294 -31.487 1.00 82.31 180 SER A CA 1
ATOM 1396 C C . SER A 1 180 ? 27.807 0.499 -32.787 1.00 82.31 180 SER A C 1
ATOM 1398 O O . SER A 1 180 ? 28.891 0.491 -33.367 1.00 82.31 180 SER A O 1
ATOM 1400 N N . GLY A 1 181 ? 26.723 -0.095 -33.298 1.00 78.00 181 GLY A N 1
ATOM 1401 C CA . GLY A 1 181 ? 26.729 -0.783 -34.588 1.00 78.00 181 GLY A CA 1
ATOM 1402 C C . GLY A 1 181 ? 26.975 0.173 -35.756 1.00 78.00 181 GLY A C 1
ATOM 1403 O O . GLY A 1 181 ? 27.681 -0.174 -36.697 1.00 78.00 181 GLY A O 1
ATOM 1404 N N . THR A 1 182 ? 26.452 1.400 -35.675 1.00 78.56 182 THR A N 1
ATOM 1405 C CA . THR A 1 182 ? 26.678 2.429 -36.705 1.00 78.56 182 THR A CA 1
ATOM 1406 C C . THR A 1 182 ? 28.077 3.041 -36.650 1.00 78.56 182 THR A C 1
ATOM 1408 O O . THR A 1 182 ? 28.631 3.378 -37.693 1.00 78.56 182 THR A O 1
ATOM 1411 N N . VAL A 1 183 ? 28.691 3.132 -35.464 1.00 76.81 183 VAL A N 1
ATOM 1412 C CA . VAL A 1 183 ? 30.064 3.642 -35.309 1.00 76.81 183 VAL A CA 1
ATOM 1413 C C . VAL A 1 183 ? 31.085 2.732 -35.993 1.00 76.81 183 VAL A C 1
ATOM 1415 O O . VAL A 1 183 ? 32.040 3.235 -36.571 1.00 76.81 183 VAL A O 1
ATOM 1418 N N . GLY A 1 184 ? 30.854 1.416 -36.023 1.00 67.44 184 GLY A N 1
ATOM 1419 C CA . GLY A 1 184 ? 31.697 0.477 -36.776 1.00 67.44 184 GLY A CA 1
ATOM 1420 C C . GLY A 1 184 ? 31.664 0.662 -38.301 1.00 67.44 184 GLY A C 1
ATOM 1421 O O . GLY A 1 184 ? 32.470 0.057 -38.999 1.00 67.44 184 GLY A O 1
ATOM 1422 N N . LEU A 1 185 ? 30.747 1.485 -38.821 1.00 69.94 185 LEU A N 1
ATOM 1423 C CA . LEU A 1 185 ? 30.635 1.825 -40.243 1.00 69.94 185 LEU A CA 1
ATOM 1424 C C . LEU A 1 185 ? 31.227 3.205 -40.570 1.00 69.94 185 LEU A C 1
ATOM 1426 O O . LEU A 1 185 ? 31.228 3.607 -41.735 1.00 69.94 185 LEU A O 1
ATOM 1430 N N . LEU A 1 186 ? 31.708 3.947 -39.565 1.00 72.00 186 LEU A N 1
ATOM 1431 C CA . LEU A 1 186 ? 32.377 5.224 -39.789 1.00 72.00 186 LEU A CA 1
ATOM 1432 C C . LEU A 1 186 ? 33.779 4.975 -40.375 1.00 72.00 186 LEU A C 1
ATOM 1434 O O . LEU A 1 186 ? 34.501 4.115 -39.869 1.00 72.00 186 LEU A O 1
ATOM 1438 N N . PRO A 1 187 ? 34.193 5.720 -41.417 1.00 70.56 187 PRO A N 1
ATOM 1439 C CA . PRO A 1 187 ? 35.544 5.618 -41.955 1.00 70.56 187 PRO A CA 1
ATOM 1440 C C . PRO A 1 187 ? 36.569 5.951 -40.870 1.00 70.56 187 PRO A C 1
ATOM 1442 O O . PRO A 1 187 ? 36.415 6.959 -40.174 1.00 70.56 187 PRO A O 1
ATOM 1445 N N . GLU A 1 188 ? 37.630 5.150 -40.744 1.00 70.31 188 GLU A N 1
ATOM 1446 C CA . GLU A 1 188 ? 38.756 5.521 -39.888 1.00 70.31 188 GLU A CA 1
ATOM 1447 C C . GLU A 1 188 ? 39.292 6.881 -40.342 1.00 70.31 188 GLU A C 1
ATOM 1449 O O . GLU A 1 188 ? 39.585 7.098 -41.523 1.00 70.31 188 GLU A O 1
ATOM 1454 N N . ALA A 1 189 ? 39.384 7.823 -39.403 1.00 63.12 189 ALA A N 1
ATOM 1455 C CA . ALA A 1 189 ? 39.946 9.131 -39.675 1.00 63.12 189 ALA A CA 1
ATOM 1456 C C . ALA A 1 189 ? 41.401 8.939 -40.112 1.00 63.12 189 ALA A C 1
ATOM 1458 O O . ALA A 1 189 ? 42.273 8.673 -39.285 1.00 63.12 189 ALA A O 1
ATOM 1459 N N . GLN A 1 190 ? 41.665 9.059 -41.416 1.00 56.09 190 GLN A N 1
ATOM 1460 C CA . GLN A 1 190 ? 43.023 9.066 -41.937 1.00 56.09 190 GLN A CA 1
ATOM 1461 C C . GLN A 1 190 ? 43.777 10.219 -41.274 1.00 56.09 190 GLN A C 1
ATOM 1463 O O . GLN A 1 190 ? 43.589 11.388 -41.624 1.00 56.09 190 GLN A O 1
ATOM 1468 N N . GLN A 1 191 ? 44.639 9.886 -40.313 1.00 56.19 191 GLN A N 1
ATOM 1469 C CA . GLN A 1 191 ? 45.672 10.785 -39.828 1.00 56.19 191 GLN A CA 1
ATOM 1470 C C . GLN A 1 191 ? 46.579 11.101 -41.015 1.00 56.19 191 GLN A C 1
ATOM 1472 O O . GLN A 1 191 ? 47.503 10.358 -41.341 1.00 56.19 191 GLN A O 1
ATOM 1477 N N . LYS A 1 192 ? 46.302 12.222 -41.685 1.00 51.91 192 LYS A N 1
ATOM 1478 C CA . LYS A 1 192 ? 47.265 12.856 -42.577 1.00 51.91 192 LYS A CA 1
ATOM 1479 C C . LYS A 1 192 ? 48.430 13.339 -41.718 1.00 51.91 192 LYS A C 1
ATOM 1481 O O . LYS A 1 192 ? 48.431 14.458 -41.219 1.00 51.91 192 LYS A O 1
ATOM 1486 N N . SER A 1 193 ? 49.415 12.464 -41.553 1.00 51.28 193 SER A N 1
ATOM 1487 C CA . SER A 1 193 ? 50.798 12.852 -41.315 1.00 51.28 193 SER A CA 1
ATOM 1488 C C . SER A 1 193 ? 51.203 13.774 -42.471 1.00 51.28 193 SER A C 1
ATOM 1490 O O . SER A 1 193 ? 51.253 13.360 -43.629 1.00 51.28 193 SER A O 1
ATOM 1492 N N . HIS A 1 194 ? 51.362 15.062 -42.184 1.00 46.91 194 HIS A N 1
ATOM 1493 C CA . HIS A 1 194 ? 52.126 15.969 -43.033 1.00 46.91 194 HIS A CA 1
ATOM 1494 C C . HIS A 1 194 ? 53.530 16.007 -42.444 1.00 46.91 194 HIS A C 1
ATOM 1496 O O . HIS A 1 194 ? 53.718 16.500 -41.331 1.00 46.91 194 HIS A O 1
ATOM 1502 N N . GLY A 1 195 ? 54.455 15.364 -43.158 1.00 46.62 195 GLY A N 1
ATOM 1503 C CA . GLY A 1 195 ? 55.889 15.590 -43.010 1.00 46.62 195 GLY A CA 1
ATOM 1504 C C . GLY A 1 195 ? 56.317 16.895 -43.663 1.00 46.62 195 GLY A C 1
ATOM 1505 O O . GLY A 1 195 ? 55.506 17.468 -44.429 1.00 46.62 195 GLY A O 1
#

Radius of gyration: 35.28 Å; Cα contacts (8 Å, |Δi|>4): 53; chains: 1; bounding box: 114×44×69 Å

Secondary structure (DSSP, 8-state):
--SHHHHHHHHHHHHHHHHHHHHHHHHHHHHHHHH-----TTSSS-HHHHHHHHS---S----HHHHHHHHHHHHHHHHHHHHHHHHHS----PPPPHHHHHHHHHHHHHHHHHHHHHHHHHHHHHHSTTTTTTTSSSTTTSS---HHHHHHHHHTGGGSPPTT---HHHHHHHHHHHHHHHHTTSPP-------

Organism: NCBI:txid111463

Nearest PDB structures (foldseek):
  8tep-assembly1_U  TM=3.077E-01  e=4.167E+00  Human herpesvirus 5 strain AD169